Protein AF-A0A183TWL4-F1 (afdb_monomer_lite)

Radius of gyration: 20.94 Å; chains: 1; bounding box: 57×51×60 Å

Foldseek 3Di:
DQAFEEEEEQAPDDPVVPPRHHYDDLHDDPQAAAFLLSLVVLLVVVVVQCVVDVSYDYHYDYPPDCLSVLLSLLSNLLVCVQPNPDDDPVSSVVSVVSNCVNVPQPHQLNSVQSSVLSSCVLVVVFAFDPFWKFFFFKDKPPDDFQWKKKWKDANNHTDDIDIDNTGGPVRHTHAFKMKIWIWGQDPVRDTDTDWIAIDGPRRDPCVPPPDQKDKDKDFQCNTRPRNPHPRDRRIMMITIMGTPPDPPPPPPDDPDSPCCSVVVSVVSVPPDDDDDDDDD

Secondary structure (DSSP, 8-state):
-PPPPEEEE-SS--TTGGGTS-EEE----TTSPPPHHHHHHHHHHHHHHHHH-TT--EEEE-TT-SHHHHHHHHHHHHHHHHH-S---HHHHHHHHHHHHHHHSTTS-HHHHHHHHHHHHHHTTSS----SPEEEEEEEEES---SSEEEEEEETTEEEEEEESSSEEEEEEEE-SEEEEEEEEE-TTS-EEEEEEEEEEGGG---TT--SSEEEEEEEGGGSBTTTTSSS-TT-EEEEEEEE---------S--SSSHHHHHHHHHHS--SS-------

Organism: Toxocara canis (NCBI:txid6265)

pLDDT: mean 79.67, std 20.71, range [20.39, 97.94]

Sequence (280 aa):
LVAAPTVFNVSKKRSDLGRLHPVVELGWPQELAPPLDRLCSICKMFENWLAANKDNVIVVHCKGGRSRAAIVVAAYMHYIMICSSEESVADRFAMQRFSERFLGADAQPSHKRYVNYFASLLSGRTKINPSTIYLHQIALCNFSPRNVLFKIYERMQPVQIRERTVFDFDDLPVRGDILVKCFQRTATSERSPFFRCQFNTCTFDLSKRDGRVFTLQFHKDELDVIFNGKTAFHLRVTFILLNSHSSKIMCQKFFLLGSVFTEWMRCYLCTDELTTFFFG

InterPro domains:
  IPR000242 Tyrosine-specific protein phosphatase, PTPase domain [PF00102] (19-87)
  IPR014020 Tensin phosphatase, C2 domain [PF10409] (151-230)
  IPR014020 Tensin phosphatase, C2 domain [PS51182] (119-244)
  IPR014020 Tensin phosphatase, C2 domain [SM01326] (128-241)
  IPR029021 Protein-tyrosine phosphatase-like [G3DSA:3.90.190.10] (6-125)
  IPR029021 Protein-tyrosine phosphatase-like [SSF52799] (23-124)
  IPR029023 Tensin-type phosphatase domain [PS51181] (1-125)
  IPR035892 C2 domain superfamily [SSF49562] (132-231)
  IPR051484 Tensin Phosphatase [PTHR45734] (6-228)

Structure (mmCIF, N/CA/C/O backbone):
data_AF-A0A183TWL4-F1
#
_entry.id   AF-A0A183TWL4-F1
#
loop_
_atom_site.group_PDB
_atom_site.id
_atom_site.type_symbol
_atom_site.label_atom_id
_atom_site.label_alt_id
_atom_site.label_comp_id
_atom_site.label_asym_id
_atom_site.label_entity_id
_atom_site.label_seq_id
_atom_site.pdbx_PDB_ins_code
_atom_site.Cartn_x
_atom_site.Cartn_y
_atom_site.Cartn_z
_atom_site.occupancy
_atom_site.B_iso_or_equiv
_atom_site.auth_seq_id
_atom_site.auth_comp_id
_atom_site.auth_asym_id
_atom_site.auth_atom_id
_atom_site.pdbx_PDB_model_num
ATOM 1 N N . LEU A 1 1 ? 11.734 1.707 -36.378 1.00 47.56 1 LEU A N 1
ATOM 2 C CA . LEU A 1 1 ? 10.367 1.698 -35.811 1.00 47.56 1 LEU A CA 1
ATOM 3 C C . LEU A 1 1 ? 10.492 2.220 -34.393 1.00 47.56 1 LEU A C 1
ATOM 5 O O . LEU A 1 1 ? 11.223 1.608 -33.632 1.00 47.56 1 LEU A O 1
ATOM 9 N N . VAL A 1 2 ? 9.890 3.366 -34.066 1.00 53.28 2 VAL A N 1
ATOM 10 C CA . VAL A 1 2 ? 9.839 3.835 -32.671 1.00 53.28 2 VAL A CA 1
ATOM 11 C C . VAL A 1 2 ? 9.094 2.760 -31.883 1.00 53.28 2 VAL A C 1
ATOM 13 O O . VAL A 1 2 ? 7.983 2.399 -32.277 1.00 53.28 2 VAL A O 1
ATOM 16 N N . ALA A 1 3 ? 9.713 2.186 -30.852 1.00 63.62 3 ALA A N 1
ATOM 17 C CA . ALA A 1 3 ? 9.055 1.171 -30.042 1.00 63.62 3 ALA A CA 1
ATOM 18 C C . ALA A 1 3 ? 7.770 1.767 -29.449 1.00 63.62 3 ALA A C 1
ATOM 20 O O . ALA A 1 3 ? 7.780 2.839 -28.841 1.00 63.62 3 ALA A O 1
ATOM 21 N N . ALA A 1 4 ? 6.637 1.108 -29.685 1.00 70.88 4 ALA A N 1
ATOM 22 C CA . ALA A 1 4 ? 5.371 1.554 -29.127 1.00 70.88 4 ALA A CA 1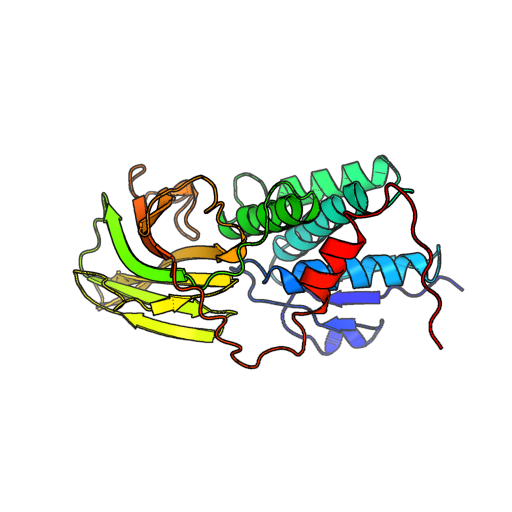
ATOM 23 C C . ALA A 1 4 ? 5.396 1.329 -27.604 1.00 70.88 4 ALA A C 1
ATOM 25 O O . ALA A 1 4 ? 5.741 0.229 -27.166 1.00 70.88 4 ALA A O 1
ATOM 26 N N . PRO A 1 5 ? 5.037 2.330 -26.781 1.00 84.38 5 PRO A N 1
ATOM 27 C CA . PRO A 1 5 ? 5.014 2.158 -25.336 1.00 84.38 5 PRO A CA 1
ATOM 28 C C . PRO A 1 5 ? 3.944 1.146 -24.916 1.00 84.38 5 PRO A C 1
ATOM 30 O O . PRO A 1 5 ? 2.896 1.031 -25.557 1.00 84.38 5 PRO A O 1
ATOM 33 N N . THR A 1 6 ? 4.168 0.482 -23.780 1.00 89.06 6 THR A N 1
ATOM 34 C CA . THR A 1 6 ? 3.118 -0.278 -23.085 1.00 89.06 6 THR A CA 1
ATOM 35 C C . THR A 1 6 ? 2.577 0.538 -21.917 1.00 89.06 6 THR A C 1
ATOM 37 O O . THR A 1 6 ? 3.333 1.106 -21.121 1.00 89.06 6 THR A O 1
ATOM 40 N N . VAL A 1 7 ? 1.249 0.595 -21.800 1.00 91.31 7 VAL A N 1
ATOM 41 C CA . VAL A 1 7 ? 0.559 1.325 -20.735 1.00 91.31 7 VAL A CA 1
ATOM 42 C C . VAL A 1 7 ? 0.254 0.384 -19.576 1.00 91.31 7 VAL A C 1
ATOM 44 O O . VAL A 1 7 ? -0.530 -0.552 -19.697 1.00 91.31 7 VAL A O 1
ATOM 47 N N . PHE A 1 8 ? 0.809 0.675 -18.408 1.00 93.56 8 PHE A N 1
ATOM 48 C CA . PHE A 1 8 ? 0.513 -0.020 -17.162 1.00 93.56 8 PHE A CA 1
ATOM 49 C C . PHE A 1 8 ? -0.501 0.807 -16.369 1.00 93.56 8 PHE A C 1
ATOM 51 O O . PHE A 1 8 ? -0.165 1.814 -15.736 1.00 93.56 8 PHE A O 1
ATOM 58 N N . ASN A 1 9 ? -1.776 0.415 -16.428 1.00 93.31 9 ASN A N 1
ATOM 59 C CA . ASN A 1 9 ? -2.847 1.103 -15.718 1.00 93.31 9 ASN A CA 1
ATOM 60 C C . ASN A 1 9 ? -2.926 0.620 -14.266 1.00 93.31 9 ASN A C 1
ATOM 62 O O . ASN A 1 9 ? -3.372 -0.489 -13.980 1.00 93.31 9 ASN A O 1
ATOM 66 N N . VAL A 1 10 ? -2.574 1.496 -13.327 1.00 94.50 10 VAL A N 1
ATOM 67 C CA . VAL A 1 10 ? -2.644 1.234 -11.879 1.00 94.50 10 VAL A CA 1
ATOM 68 C C . VAL A 1 10 ? -3.930 1.779 -11.249 1.00 94.50 10 VAL A C 1
ATOM 70 O O . VAL A 1 10 ? -4.062 1.876 -10.031 1.00 94.50 10 VAL A O 1
ATOM 73 N N . SER A 1 11 ? -4.918 2.128 -12.072 1.00 90.88 11 SER A N 1
ATOM 74 C CA . SER A 1 11 ? -6.256 2.539 -11.643 1.00 90.88 11 SER A CA 1
ATOM 75 C C . SER A 1 11 ? -7.334 1.565 -12.125 1.00 90.88 11 SER A C 1
ATOM 77 O O . SER A 1 11 ? -7.025 0.538 -12.718 1.00 90.88 11 SER A O 1
ATOM 79 N N . LYS A 1 12 ? -8.614 1.843 -11.839 1.00 88.06 12 LYS A N 1
ATOM 80 C CA . LYS A 1 12 ? -9.718 0.984 -12.301 1.00 88.06 12 LYS A CA 1
ATOM 81 C C . LYS A 1 12 ? -9.613 0.764 -13.819 1.00 88.06 12 LYS A C 1
ATOM 83 O O . LYS A 1 12 ? -9.266 1.704 -14.537 1.00 88.06 12 LYS A O 1
ATOM 88 N N . LYS A 1 13 ? -9.942 -0.452 -14.270 1.00 87.75 13 LYS A N 1
ATOM 89 C CA . LYS A 1 13 ? -9.945 -0.847 -15.685 1.00 87.75 13 LYS A CA 1
ATOM 90 C C . LYS A 1 13 ? -10.657 0.183 -16.560 1.00 87.75 13 LYS A C 1
ATOM 92 O O . LYS A 1 13 ? -11.728 0.675 -16.185 1.00 87.75 13 LYS A O 1
ATOM 97 N N . ARG A 1 14 ? -10.069 0.483 -17.719 1.00 81.06 14 ARG A N 1
ATOM 98 C CA . ARG A 1 14 ? -10.560 1.496 -18.660 1.00 81.06 14 ARG A CA 1
ATOM 99 C C . ARG A 1 14 ? -10.441 1.001 -20.097 1.00 81.06 14 ARG A C 1
ATOM 101 O O . ARG A 1 14 ? -9.345 0.817 -20.608 1.00 81.06 14 ARG A O 1
ATOM 108 N N . SER A 1 15 ? -11.581 0.822 -20.760 1.00 83.56 15 SER A N 1
ATOM 109 C CA . SER A 1 15 ? -11.635 0.325 -22.141 1.00 83.56 15 SER A CA 1
ATOM 110 C C . SER A 1 15 ? -11.089 1.316 -23.172 1.00 83.56 15 SER A C 1
ATOM 112 O O . SER A 1 15 ? -10.701 0.909 -24.260 1.00 83.56 15 SER A O 1
ATOM 114 N N . ASP A 1 16 ? -11.036 2.609 -22.848 1.00 84.62 16 ASP A N 1
ATOM 115 C CA . ASP A 1 16 ? -10.551 3.657 -23.745 1.00 84.62 16 ASP A CA 1
ATOM 116 C C . ASP A 1 16 ? -9.021 3.712 -23.872 1.00 84.62 16 ASP A C 1
ATOM 118 O O . ASP A 1 16 ? -8.525 4.155 -24.905 1.00 84.62 16 ASP A O 1
ATOM 122 N N . LEU A 1 17 ? -8.271 3.219 -22.878 1.00 82.69 17 LEU A N 1
ATOM 123 C CA . LEU A 1 17 ? -6.801 3.230 -22.907 1.00 82.69 17 LEU A CA 1
ATOM 124 C C . LEU A 1 17 ? -6.226 2.288 -23.975 1.00 82.69 17 LEU A C 1
ATOM 126 O O . LEU A 1 17 ? -5.192 2.585 -24.565 1.00 82.69 17 LEU A O 1
ATOM 130 N N . GLY A 1 18 ? -6.919 1.180 -24.256 1.00 81.69 18 GLY A N 1
ATOM 131 C CA . GLY A 1 18 ? -6.477 0.157 -25.211 1.00 81.69 18 GLY A CA 1
ATOM 132 C C . GLY A 1 18 ? -6.623 0.544 -26.682 1.00 81.69 18 GLY A C 1
ATOM 133 O O . GLY A 1 18 ? -6.361 -0.280 -27.549 1.00 81.69 18 GLY A O 1
ATOM 134 N N . ARG A 1 19 ? -7.077 1.769 -26.983 1.00 83.62 19 ARG A N 1
ATOM 135 C CA . ARG A 1 19 ? -7.310 2.229 -28.361 1.00 83.62 19 ARG A CA 1
ATOM 136 C C . ARG A 1 19 ? -6.025 2.555 -29.122 1.00 83.62 19 ARG A C 1
ATOM 138 O O . ARG A 1 19 ? -6.031 2.481 -30.343 1.00 83.62 19 ARG A O 1
ATOM 145 N N . LEU A 1 20 ? -4.967 2.957 -28.415 1.00 75.81 20 LEU A N 1
ATOM 146 C CA . LEU A 1 20 ? -3.720 3.446 -29.021 1.00 75.81 20 LEU A CA 1
ATOM 147 C C . LEU A 1 20 ? -2.516 2.553 -28.712 1.00 75.81 20 LEU A C 1
ATOM 149 O O . LEU A 1 20 ? -1.635 2.404 -29.553 1.00 75.81 20 LEU A O 1
ATOM 153 N N . HIS A 1 21 ? -2.483 1.951 -27.523 1.00 82.88 21 HIS A N 1
ATOM 154 C CA . HIS A 1 21 ? -1.357 1.151 -27.050 1.00 82.88 21 HIS A CA 1
ATOM 155 C C . HIS A 1 21 ? -1.848 -0.072 -26.266 1.00 82.88 21 HIS A C 1
ATOM 157 O O . HIS A 1 21 ? -2.940 -0.020 -25.691 1.00 82.88 21 HIS A O 1
ATOM 163 N N . PRO A 1 22 ? -1.056 -1.159 -26.197 1.00 88.50 22 PRO A N 1
ATOM 164 C CA . PRO A 1 22 ? -1.328 -2.273 -25.296 1.00 88.50 22 PRO A CA 1
ATOM 165 C C . PRO A 1 22 ? -1.449 -1.793 -23.845 1.00 88.50 22 PRO A C 1
ATOM 167 O O . PRO A 1 22 ? -0.650 -0.974 -23.381 1.00 88.50 22 PRO A O 1
ATOM 170 N N . VAL A 1 23 ? -2.448 -2.312 -23.126 1.00 91.06 23 VAL A N 1
ATOM 171 C CA . VAL A 1 23 ? -2.715 -1.945 -21.729 1.00 91.06 23 VAL A CA 1
ATOM 172 C C . VAL A 1 23 ? -2.636 -3.169 -20.836 1.00 91.06 23 VAL A C 1
ATOM 174 O O . VAL A 1 23 ? -3.345 -4.153 -21.045 1.00 91.06 23 VAL A O 1
ATOM 177 N N . VAL A 1 24 ? -1.834 -3.062 -19.783 1.00 93.75 24 VAL A N 1
ATOM 178 C CA . VAL A 1 24 ? -1.793 -4.008 -18.672 1.00 93.75 24 VAL A CA 1
ATOM 179 C C . VAL A 1 24 ? -2.581 -3.421 -17.502 1.00 93.75 24 VAL A C 1
ATOM 181 O O . VAL A 1 24 ? -2.270 -2.341 -16.998 1.00 93.75 24 VAL A O 1
ATOM 184 N N . GLU A 1 25 ? -3.614 -4.134 -17.061 1.00 93.81 25 GLU A N 1
ATOM 185 C CA . GLU A 1 25 ? -4.538 -3.680 -16.018 1.00 93.81 25 GLU A CA 1
ATOM 186 C C . GLU A 1 25 ? -4.116 -4.194 -14.633 1.00 93.81 25 GLU A C 1
ATOM 188 O O . GLU A 1 25 ? -4.243 -5.377 -14.328 1.00 93.81 25 GLU A O 1
ATOM 193 N N . LEU A 1 26 ? -3.627 -3.293 -13.777 1.00 94.00 26 LEU A N 1
ATOM 194 C CA . LEU A 1 26 ? -2.986 -3.608 -12.489 1.00 94.00 26 LEU A CA 1
ATOM 195 C C . LEU A 1 26 ? -3.607 -2.857 -11.305 1.00 94.00 26 LEU A C 1
ATOM 197 O O . LEU A 1 26 ? -3.069 -2.876 -10.198 1.00 94.00 26 LEU A O 1
ATOM 201 N N . GLY A 1 27 ? -4.721 -2.155 -11.504 1.00 91.25 27 GLY A N 1
ATOM 202 C CA . GLY A 1 27 ? -5.186 -1.163 -10.541 1.00 91.25 27 GLY A CA 1
ATOM 203 C C . GLY A 1 27 ? -5.854 -1.673 -9.269 1.00 91.25 27 GLY A C 1
ATOM 204 O O . GLY A 1 27 ? -6.461 -2.743 -9.217 1.00 91.25 27 GLY A O 1
ATOM 205 N N . TRP A 1 28 ? -5.758 -0.843 -8.232 1.00 93.62 28 TRP A N 1
ATOM 206 C CA . TRP A 1 28 ? -6.363 -1.015 -6.905 1.00 93.62 28 TRP A CA 1
ATOM 207 C C . TRP A 1 28 ? -7.045 0.295 -6.457 1.00 93.62 28 TRP A C 1
ATOM 209 O O . TRP A 1 28 ? -6.876 1.319 -7.131 1.00 93.62 28 TRP A O 1
ATOM 219 N N . PRO A 1 29 ? -7.847 0.308 -5.372 1.00 93.12 29 PRO A N 1
ATOM 220 C CA . PRO A 1 29 ? -8.493 1.529 -4.879 1.00 93.12 29 PRO A CA 1
ATOM 221 C C . PRO A 1 29 ? -7.493 2.640 -4.547 1.00 93.12 29 PRO A C 1
ATOM 223 O O . PRO A 1 29 ? -6.403 2.375 -4.056 1.00 93.12 29 PRO A O 1
ATOM 226 N N . GLN A 1 30 ? -7.852 3.892 -4.830 1.00 91.56 30 GLN A N 1
ATOM 227 C CA . GLN A 1 30 ? -6.926 5.027 -4.739 1.00 91.56 30 GLN A CA 1
ATOM 228 C C . GLN A 1 30 ? -6.487 5.340 -3.303 1.00 91.56 30 GLN A C 1
ATOM 230 O O . GLN A 1 30 ? -5.391 5.855 -3.088 1.00 91.56 30 GLN A O 1
ATOM 235 N N . GLU A 1 31 ? -7.357 5.066 -2.339 1.00 92.19 31 GLU A N 1
ATOM 236 C CA . GLU A 1 31 ? -7.190 5.419 -0.933 1.00 92.19 31 GLU A CA 1
ATOM 237 C C . GLU A 1 31 ? -6.377 4.384 -0.148 1.00 92.19 31 GLU A C 1
ATOM 239 O O . GLU A 1 31 ? -6.235 4.540 1.065 1.00 92.19 31 GLU A O 1
ATOM 244 N N . LEU A 1 32 ? -5.936 3.310 -0.813 1.00 94.75 32 LEU A N 1
ATOM 245 C CA . LEU A 1 32 ? -5.318 2.143 -0.200 1.00 94.75 32 LEU A CA 1
ATOM 246 C C . LEU A 1 32 ? -3.949 1.853 -0.816 1.00 94.75 32 LEU A C 1
ATOM 248 O O . LEU A 1 32 ? -3.718 2.056 -2.012 1.00 94.75 32 LEU A O 1
ATOM 252 N N . ALA A 1 33 ? -3.064 1.290 -0.002 1.00 95.88 33 ALA A N 1
ATOM 253 C CA . ALA A 1 33 ? -1.829 0.696 -0.482 1.00 95.88 33 ALA A CA 1
ATOM 254 C C . ALA A 1 33 ? -2.123 -0.619 -1.232 1.00 95.88 33 ALA A C 1
ATOM 256 O O . ALA A 1 33 ? -3.019 -1.365 -0.813 1.00 95.88 33 ALA A O 1
ATOM 257 N N . PRO A 1 34 ? -1.397 -0.914 -2.326 1.00 95.25 34 PRO A N 1
ATOM 258 C CA . PRO A 1 34 ? -1.511 -2.192 -3.016 1.00 95.25 34 PRO A CA 1
ATOM 259 C C . PRO A 1 34 ? -0.926 -3.327 -2.165 1.00 95.25 34 PRO A C 1
ATOM 261 O O . PRO A 1 34 ? 0.031 -3.088 -1.435 1.00 95.25 34 PRO A O 1
ATOM 264 N N . PRO A 1 35 ? -1.427 -4.563 -2.310 1.00 92.38 35 PRO A N 1
ATOM 265 C CA . PRO A 1 35 ? -0.757 -5.761 -1.803 1.00 92.38 35 PRO A CA 1
ATOM 266 C C . PRO A 1 35 ? 0.721 -5.852 -2.230 1.00 92.38 35 PRO A C 1
ATOM 268 O O . PRO A 1 35 ? 1.088 -5.396 -3.319 1.00 92.38 35 PRO A O 1
ATOM 271 N N . LEU A 1 36 ? 1.580 -6.441 -1.391 1.00 91.50 36 LEU A N 1
ATOM 272 C CA . LEU A 1 36 ? 3.029 -6.507 -1.661 1.00 91.50 36 LEU A CA 1
ATOM 273 C C . LEU A 1 36 ? 3.381 -7.377 -2.882 1.00 91.50 36 LEU A C 1
ATOM 275 O O . LEU A 1 36 ? 4.291 -7.044 -3.642 1.00 91.50 36 LEU A O 1
ATOM 279 N N . ASP A 1 37 ? 2.636 -8.459 -3.109 1.00 89.75 37 ASP A N 1
ATOM 280 C CA . ASP A 1 37 ? 2.776 -9.336 -4.282 1.00 89.75 37 ASP A CA 1
ATOM 281 C C . ASP A 1 37 ? 2.494 -8.593 -5.598 1.00 89.75 37 ASP A C 1
ATOM 283 O O . ASP A 1 37 ? 3.146 -8.829 -6.620 1.00 89.75 37 ASP A O 1
ATOM 287 N N . ARG A 1 38 ? 1.573 -7.626 -5.566 1.00 93.44 38 ARG A N 1
ATOM 288 C CA . ARG A 1 38 ? 1.282 -6.746 -6.694 1.00 93.44 38 ARG A CA 1
ATOM 289 C C . ARG A 1 38 ? 2.452 -5.824 -7.007 1.00 93.44 38 ARG A C 1
ATOM 291 O O . ARG A 1 38 ? 2.779 -5.683 -8.180 1.00 93.44 38 ARG A O 1
ATOM 298 N N . LEU A 1 39 ? 3.094 -5.224 -6.002 1.00 94.81 39 LEU A N 1
ATOM 299 C CA . LEU A 1 39 ? 4.289 -4.398 -6.225 1.00 94.81 39 LEU A CA 1
ATOM 300 C C . LEU A 1 39 ? 5.409 -5.206 -6.878 1.00 94.81 39 LEU A C 1
ATOM 302 O O . LEU A 1 39 ? 5.985 -4.759 -7.867 1.00 94.81 39 LEU A O 1
ATOM 306 N N . CYS A 1 40 ? 5.648 -6.423 -6.386 1.00 91.44 40 CYS A N 1
ATOM 307 C CA . CYS A 1 40 ? 6.618 -7.334 -6.984 1.00 91.44 40 CYS A CA 1
ATOM 308 C C . CYS A 1 40 ? 6.286 -7.660 -8.442 1.00 91.44 40 CYS A C 1
ATOM 310 O O . CYS A 1 40 ? 7.146 -7.540 -9.312 1.00 91.44 40 CYS A O 1
ATOM 312 N N . SER A 1 41 ? 5.030 -8.028 -8.709 1.00 93.69 41 SER A N 1
ATOM 313 C CA . SER A 1 41 ? 4.572 -8.358 -10.060 1.00 93.69 41 SER A CA 1
ATOM 314 C C . SER A 1 41 ? 4.795 -7.187 -11.015 1.00 93.69 41 SER A C 1
ATOM 316 O O . SER A 1 41 ? 5.333 -7.379 -12.098 1.00 93.69 41 SER A O 1
ATOM 318 N N . ILE A 1 42 ? 4.456 -5.965 -10.594 1.00 94.50 42 ILE A N 1
ATOM 319 C CA . ILE A 1 42 ? 4.671 -4.759 -11.399 1.00 94.50 42 ILE A CA 1
ATOM 320 C C . ILE A 1 42 ? 6.161 -4.549 -11.692 1.00 94.50 42 ILE A C 1
ATOM 322 O O . ILE A 1 42 ? 6.508 -4.330 -12.849 1.00 94.50 42 ILE A O 1
ATOM 326 N N . CYS A 1 43 ? 7.035 -4.663 -10.687 1.00 93.88 43 CYS A N 1
ATOM 327 C CA . CYS A 1 43 ? 8.477 -4.474 -10.880 1.00 93.88 43 CYS A CA 1
ATOM 328 C C . CYS A 1 43 ? 9.062 -5.488 -11.874 1.00 93.88 43 CYS A C 1
ATOM 330 O O . CYS A 1 43 ? 9.770 -5.091 -12.793 1.00 93.88 43 CYS A O 1
ATOM 332 N N . LYS A 1 44 ? 8.688 -6.770 -11.763 1.00 90.31 44 LYS A N 1
ATOM 333 C CA . LYS A 1 44 ? 9.113 -7.811 -12.715 1.00 90.31 44 LYS A CA 1
ATOM 334 C C . LYS A 1 44 ? 8.591 -7.559 -14.127 1.00 90.31 44 LYS A C 1
ATOM 336 O O . LYS A 1 44 ? 9.295 -7.779 -15.103 1.00 90.31 44 LYS A O 1
ATOM 341 N N . MET A 1 45 ? 7.346 -7.100 -14.259 1.00 92.62 45 MET A N 1
ATOM 342 C CA . MET A 1 45 ? 6.800 -6.755 -15.573 1.00 92.62 45 MET A CA 1
ATOM 343 C C . MET A 1 45 ? 7.528 -5.561 -16.195 1.00 92.62 45 MET A C 1
ATOM 345 O O . MET A 1 45 ? 7.705 -5.538 -17.409 1.00 92.62 45 MET A O 1
ATOM 349 N N . PHE A 1 46 ? 7.946 -4.588 -15.381 1.00 92.00 46 PHE A N 1
ATOM 350 C CA . PHE A 1 46 ? 8.730 -3.444 -15.841 1.00 92.00 46 PHE A CA 1
ATOM 351 C C . PHE A 1 46 ? 10.115 -3.880 -16.316 1.00 92.00 46 PHE A C 1
ATOM 353 O O . PHE A 1 46 ? 10.488 -3.560 -17.441 1.00 92.00 46 PHE A O 1
ATOM 360 N N . GLU A 1 47 ? 10.826 -4.660 -15.502 1.00 89.12 47 GLU A N 1
ATOM 361 C CA . GLU A 1 47 ? 12.131 -5.232 -15.843 1.00 89.12 47 GLU A CA 1
ATOM 362 C C . GLU A 1 47 ? 12.066 -6.042 -17.141 1.00 89.12 47 GLU A C 1
ATOM 364 O O . GLU A 1 47 ? 12.782 -5.736 -18.088 1.00 89.12 47 GLU A O 1
ATOM 369 N N . ASN A 1 48 ? 11.142 -7.004 -17.235 1.00 90.44 48 ASN A N 1
ATOM 370 C CA . ASN A 1 48 ? 10.985 -7.834 -18.431 1.00 90.44 48 ASN A CA 1
ATOM 371 C C . ASN A 1 48 ? 10.669 -7.001 -19.680 1.00 90.44 48 ASN A C 1
ATOM 373 O O . ASN A 1 48 ? 11.168 -7.295 -20.765 1.00 90.44 48 ASN A O 1
ATOM 377 N N . TRP A 1 49 ? 9.829 -5.968 -19.546 1.00 89.12 49 TRP A N 1
ATOM 378 C CA . TRP A 1 49 ? 9.493 -5.090 -20.664 1.00 89.12 49 TRP A CA 1
ATOM 379 C C . TRP A 1 49 ? 10.699 -4.267 -21.119 1.00 89.12 49 TRP A C 1
ATOM 381 O O . TRP A 1 49 ? 10.950 -4.185 -22.316 1.00 89.12 49 TRP A O 1
ATOM 391 N N . LEU A 1 50 ? 11.465 -3.688 -20.196 1.00 87.06 50 LEU A N 1
ATOM 392 C CA . LEU A 1 50 ? 12.637 -2.874 -20.533 1.00 87.06 50 LEU A CA 1
ATOM 393 C C . LEU A 1 50 ? 13.804 -3.724 -21.054 1.00 87.06 50 LEU A C 1
ATOM 395 O O . LEU A 1 50 ? 14.481 -3.315 -21.992 1.00 87.06 50 LEU A O 1
ATOM 399 N N . ALA A 1 51 ? 13.995 -4.932 -20.520 1.00 87.31 51 ALA A N 1
ATOM 400 C CA . ALA A 1 51 ? 15.030 -5.860 -20.969 1.00 87.31 51 ALA A CA 1
ATOM 401 C C . ALA A 1 51 ? 14.762 -6.421 -22.377 1.00 87.31 51 ALA A C 1
ATOM 403 O O . ALA A 1 51 ? 15.699 -6.760 -23.098 1.00 87.31 51 ALA A O 1
ATOM 404 N N . ALA A 1 52 ? 13.494 -6.509 -22.795 1.00 90.00 52 ALA A N 1
ATOM 405 C CA . ALA A 1 52 ? 13.133 -7.057 -24.102 1.00 90.00 52 ALA A CA 1
ATOM 406 C C . ALA A 1 52 ? 13.618 -6.196 -25.284 1.00 90.00 52 ALA A C 1
ATOM 408 O O . ALA A 1 52 ? 13.873 -6.733 -26.363 1.00 90.00 52 ALA A O 1
ATOM 409 N N . ASN A 1 53 ? 13.719 -4.873 -25.116 1.00 86.69 53 ASN A N 1
ATOM 410 C CA . ASN A 1 53 ? 14.253 -3.963 -26.130 1.00 86.69 53 ASN A CA 1
ATOM 411 C C . ASN A 1 53 ? 14.664 -2.628 -25.485 1.00 86.69 53 ASN A C 1
ATOM 413 O O . ASN A 1 53 ? 13.859 -2.009 -24.798 1.00 86.69 53 ASN A O 1
ATOM 417 N N . LYS A 1 54 ? 15.874 -2.140 -25.783 1.00 85.94 54 LYS A N 1
ATOM 418 C CA . LYS A 1 54 ? 16.411 -0.858 -25.288 1.00 85.94 54 LYS A CA 1
ATOM 419 C C . LYS A 1 54 ? 15.547 0.371 -25.609 1.00 85.94 54 LYS A C 1
ATOM 421 O O . LYS A 1 54 ? 15.637 1.371 -24.908 1.00 85.94 54 LYS A O 1
ATOM 426 N N . ASP A 1 55 ? 14.737 0.306 -26.667 1.00 87.50 55 ASP A N 1
ATOM 427 C CA . ASP A 1 55 ? 13.856 1.404 -27.076 1.00 87.50 55 ASP A CA 1
ATOM 428 C C . ASP A 1 55 ? 12.491 1.345 -26.359 1.00 87.50 55 ASP A C 1
ATOM 430 O O . ASP A 1 55 ? 11.664 2.243 -26.529 1.00 87.50 55 ASP A O 1
ATOM 434 N N . ASN A 1 56 ? 12.219 0.294 -25.572 1.00 87.00 56 ASN A N 1
ATOM 435 C CA . ASN A 1 56 ? 10.939 0.124 -24.894 1.00 87.00 56 ASN A CA 1
ATOM 436 C C . ASN A 1 56 ? 10.713 1.193 -23.825 1.00 87.00 56 ASN A C 1
ATOM 438 O O . ASN A 1 56 ? 11.569 1.491 -22.998 1.00 87.00 56 ASN A O 1
ATOM 442 N N . VAL A 1 57 ? 9.485 1.712 -23.792 1.00 86.94 57 VAL A N 1
ATOM 443 C CA . VAL A 1 57 ? 9.058 2.730 -22.828 1.00 86.94 57 VAL A CA 1
ATOM 444 C C . VAL A 1 57 ? 7.872 2.217 -22.018 1.00 86.94 57 VAL A C 1
ATOM 446 O O . VAL A 1 57 ? 6.939 1.611 -22.556 1.00 86.94 57 VAL A O 1
ATOM 449 N N . ILE A 1 58 ? 7.907 2.477 -20.711 1.00 90.06 58 ILE A N 1
ATOM 450 C CA . ILE A 1 58 ? 6.822 2.196 -19.768 1.00 90.06 58 ILE A CA 1
ATOM 451 C C . ILE A 1 58 ? 6.009 3.465 -19.549 1.00 90.06 58 ILE A C 1
ATOM 453 O O . ILE A 1 58 ? 6.551 4.506 -19.184 1.00 90.06 58 ILE A O 1
ATOM 457 N N . VAL A 1 59 ? 4.687 3.365 -19.685 1.00 90.88 59 VAL A N 1
ATOM 458 C CA . VAL A 1 59 ? 3.764 4.450 -19.334 1.00 90.88 59 VAL A CA 1
ATOM 459 C C . VAL A 1 59 ? 2.911 4.030 -18.142 1.00 90.88 59 VAL A C 1
ATOM 461 O O . VAL A 1 59 ? 2.028 3.184 -18.268 1.00 90.88 59 VAL A O 1
ATOM 464 N N . VAL A 1 60 ? 3.133 4.642 -16.976 1.00 93.44 60 VAL A N 1
ATOM 465 C CA . VAL A 1 60 ? 2.319 4.390 -15.774 1.00 93.44 60 VAL A CA 1
ATOM 466 C C . VAL A 1 60 ? 1.098 5.304 -15.768 1.00 93.44 60 VAL A C 1
ATOM 468 O O . VAL A 1 60 ? 1.199 6.507 -15.529 1.00 93.44 60 VAL A O 1
ATOM 471 N N . HIS A 1 61 ? -0.084 4.731 -15.990 1.00 90.69 61 HIS A N 1
ATOM 472 C CA . HIS A 1 61 ? -1.340 5.476 -15.973 1.00 90.69 61 HIS A CA 1
ATOM 473 C C . HIS A 1 61 ? -2.061 5.339 -14.624 1.00 90.69 61 HIS A C 1
ATOM 475 O O . HIS A 1 61 ? -2.327 4.236 -14.145 1.00 90.69 61 HIS A O 1
ATOM 481 N N . CYS A 1 62 ? -2.481 6.468 -14.045 1.00 89.00 62 CYS A N 1
ATOM 482 C CA . CYS A 1 62 ? -3.318 6.513 -12.848 1.00 89.00 62 CYS A CA 1
ATOM 483 C C . CYS A 1 62 ? -4.385 7.613 -12.957 1.00 89.00 62 CYS A C 1
ATOM 485 O O . CYS A 1 62 ? -4.065 8.797 -13.047 1.00 89.00 62 CYS A O 1
ATOM 487 N N . LYS A 1 63 ? -5.670 7.245 -12.878 1.00 88.06 63 LYS A N 1
ATOM 488 C CA . LYS A 1 63 ? -6.780 8.209 -12.761 1.00 88.06 63 LYS A CA 1
ATOM 489 C C . LYS A 1 63 ? -6.880 8.781 -11.337 1.00 88.06 63 LYS A C 1
ATOM 491 O O . LYS A 1 63 ? -6.601 8.076 -10.377 1.00 88.06 63 LYS A O 1
ATOM 496 N N . GLY A 1 64 ? -7.351 10.018 -11.174 1.00 79.12 64 GLY A N 1
ATOM 497 C CA . GLY A 1 64 ? -7.775 10.553 -9.866 1.00 79.12 64 GLY A CA 1
ATOM 498 C C . GLY A 1 64 ? -6.652 11.036 -8.940 1.00 79.12 64 GLY A C 1
ATOM 499 O O . GLY A 1 64 ? -6.931 11.480 -7.834 1.00 79.12 64 GLY A O 1
ATOM 500 N N . GLY A 1 65 ? -5.394 10.993 -9.379 1.00 85.44 65 GLY A N 1
ATOM 501 C CA . GLY A 1 65 ? -4.243 11.470 -8.614 1.00 85.44 65 GLY A CA 1
ATOM 502 C C . GLY A 1 65 ? -2.953 10.781 -9.048 1.00 85.44 65 GLY A C 1
ATOM 503 O O . GLY A 1 65 ? -2.962 9.958 -9.962 1.00 85.44 65 GLY A O 1
ATOM 504 N N . ARG A 1 66 ? -1.841 11.104 -8.380 1.00 91.12 66 ARG A N 1
ATOM 505 C CA . ARG A 1 66 ? -0.506 10.555 -8.689 1.00 91.12 66 ARG A CA 1
ATOM 506 C C . ARG A 1 66 ? 0.054 9.631 -7.607 1.00 91.12 66 ARG A C 1
ATOM 508 O O . ARG A 1 66 ? 1.106 9.044 -7.817 1.00 91.12 66 ARG A O 1
ATOM 515 N N . SER A 1 67 ? -0.660 9.441 -6.494 1.00 92.06 67 SER A N 1
ATOM 516 C CA . SER A 1 67 ? -0.206 8.608 -5.371 1.00 92.06 67 SER A CA 1
ATOM 517 C C . SER A 1 67 ? 0.096 7.167 -5.790 1.00 92.06 67 SER A C 1
ATOM 519 O O . SER A 1 67 ? 1.181 6.680 -5.516 1.00 92.06 67 SER A O 1
ATOM 521 N N . ARG A 1 68 ? -0.807 6.492 -6.516 1.00 94.94 68 ARG A N 1
ATOM 522 C CA . ARG A 1 68 ? -0.582 5.102 -6.966 1.00 94.94 68 ARG A CA 1
ATOM 523 C C . ARG A 1 68 ? 0.593 4.976 -7.929 1.00 94.94 68 ARG A C 1
ATOM 525 O O . ARG A 1 68 ? 1.376 4.043 -7.800 1.00 94.94 68 ARG A O 1
ATOM 532 N N . ALA A 1 69 ? 0.729 5.924 -8.857 1.00 95.25 69 ALA A N 1
ATOM 533 C CA . ALA A 1 69 ? 1.887 5.974 -9.743 1.00 95.25 69 ALA A CA 1
ATOM 534 C C . ALA A 1 69 ? 3.178 6.157 -8.934 1.00 95.25 69 ALA A C 1
ATOM 536 O O . ALA A 1 69 ? 4.145 5.451 -9.174 1.00 95.25 69 ALA A O 1
ATOM 537 N N . ALA A 1 70 ? 3.173 7.029 -7.925 1.00 95.94 70 ALA A N 1
ATOM 538 C CA . ALA A 1 70 ? 4.323 7.240 -7.054 1.00 95.94 70 ALA A CA 1
ATOM 539 C C . ALA A 1 70 ? 4.668 6.014 -6.200 1.00 95.94 70 ALA A C 1
ATOM 541 O O . ALA A 1 70 ? 5.844 5.740 -6.019 1.00 95.94 70 ALA A O 1
ATOM 542 N N . ILE A 1 71 ? 3.680 5.230 -5.745 1.00 97.56 71 ILE A N 1
ATOM 543 C CA . ILE A 1 71 ? 3.925 3.933 -5.084 1.00 97.56 71 ILE A CA 1
ATOM 544 C C . ILE A 1 71 ? 4.685 2.993 -6.019 1.00 97.56 71 ILE A C 1
ATOM 546 O O . ILE A 1 71 ? 5.669 2.391 -5.603 1.00 97.56 71 ILE A O 1
ATOM 550 N N . VAL A 1 72 ? 4.245 2.878 -7.274 1.00 96.88 72 VAL A N 1
ATOM 551 C CA . VAL A 1 72 ? 4.909 2.015 -8.260 1.00 96.88 72 VAL A CA 1
ATOM 552 C C . VAL A 1 72 ? 6.304 2.512 -8.593 1.00 96.88 72 VAL A C 1
ATOM 554 O O . VAL A 1 72 ? 7.231 1.713 -8.597 1.00 96.88 72 VAL A O 1
ATOM 557 N N . VAL A 1 73 ? 6.463 3.813 -8.835 1.00 95.06 73 VAL A N 1
ATOM 558 C CA . VAL A 1 73 ? 7.768 4.412 -9.137 1.00 95.06 73 VAL A CA 1
ATOM 559 C C . VAL A 1 73 ? 8.731 4.221 -7.966 1.00 95.06 73 VAL A C 1
ATOM 561 O O . VAL A 1 73 ? 9.853 3.787 -8.186 1.00 95.06 73 VAL A O 1
ATOM 564 N N . ALA A 1 74 ? 8.294 4.451 -6.726 1.00 96.44 74 ALA A N 1
ATOM 565 C CA . ALA A 1 74 ? 9.127 4.240 -5.545 1.00 96.44 74 ALA A CA 1
ATOM 566 C C . ALA A 1 74 ? 9.499 2.762 -5.351 1.00 96.44 74 ALA A C 1
ATOM 568 O O . ALA A 1 74 ? 10.652 2.449 -5.063 1.00 96.44 74 ALA A O 1
ATOM 569 N N . ALA A 1 75 ? 8.542 1.845 -5.528 1.00 96.06 75 ALA A N 1
ATOM 570 C CA . ALA A 1 75 ? 8.798 0.410 -5.443 1.00 96.06 75 ALA A CA 1
ATOM 571 C C . ALA A 1 75 ? 9.788 -0.049 -6.523 1.00 96.06 75 ALA A C 1
ATOM 573 O O . ALA A 1 75 ? 10.740 -0.755 -6.206 1.00 96.06 75 ALA A O 1
ATOM 574 N N . TYR A 1 76 ? 9.606 0.398 -7.769 1.00 94.38 76 TYR A N 1
ATOM 575 C CA . TYR A 1 76 ? 10.497 0.058 -8.874 1.00 94.38 76 TYR A CA 1
ATOM 576 C C . TYR A 1 76 ? 11.893 0.656 -8.693 1.00 94.38 76 TYR A C 1
ATOM 578 O O . TYR A 1 76 ? 12.875 -0.042 -8.897 1.00 94.38 76 TYR A O 1
ATOM 586 N N . MET A 1 77 ? 11.988 1.896 -8.210 1.00 92.75 77 MET A N 1
ATOM 587 C CA . MET A 1 77 ? 13.257 2.525 -7.845 1.00 92.75 77 MET A CA 1
ATOM 588 C C . MET A 1 77 ? 14.006 1.698 -6.785 1.00 92.75 77 MET A C 1
ATOM 590 O O . MET A 1 77 ? 15.196 1.448 -6.925 1.00 92.75 77 MET A O 1
ATOM 594 N N . HIS A 1 78 ? 13.328 1.219 -5.737 1.00 90.94 78 HIS A N 1
ATOM 595 C CA . HIS A 1 78 ? 13.955 0.304 -4.774 1.00 90.94 78 HIS A CA 1
ATOM 596 C C . HIS A 1 78 ? 14.323 -1.050 -5.389 1.00 90.94 78 HIS A C 1
ATOM 598 O O . HIS A 1 78 ? 15.322 -1.637 -4.980 1.00 90.94 78 HIS A O 1
ATOM 604 N N . TYR A 1 79 ? 13.532 -1.535 -6.350 1.00 90.06 79 TYR A N 1
ATOM 605 C CA . TYR A 1 79 ? 13.788 -2.787 -7.053 1.00 90.06 79 TYR A CA 1
ATOM 606 C C . TYR A 1 79 ? 15.107 -2.754 -7.814 1.00 90.06 79 TYR A C 1
ATOM 608 O O . TYR A 1 79 ? 15.999 -3.547 -7.536 1.00 90.06 79 TYR A O 1
ATOM 616 N N . ILE A 1 80 ? 15.263 -1.788 -8.712 1.00 86.88 80 ILE A N 1
ATOM 617 C CA . ILE A 1 80 ? 16.463 -1.644 -9.541 1.00 86.88 80 ILE A CA 1
ATOM 618 C C . ILE A 1 80 ? 17.710 -1.296 -8.720 1.00 86.88 80 ILE A C 1
ATOM 620 O O . ILE A 1 80 ? 18.776 -1.807 -9.032 1.00 86.88 80 ILE A O 1
ATOM 624 N N . MET A 1 81 ? 17.582 -0.561 -7.605 1.00 85.25 81 MET A N 1
ATOM 625 C CA . MET A 1 81 ? 18.707 -0.316 -6.686 1.00 85.25 81 MET A CA 1
ATOM 626 C C . MET A 1 81 ? 19.304 -1.588 -6.069 1.00 85.25 81 MET A C 1
ATOM 628 O O . MET A 1 81 ? 20.449 -1.556 -5.624 1.00 85.25 81 MET A O 1
ATOM 632 N N . ILE A 1 82 ? 18.509 -2.653 -5.937 1.00 82.62 82 ILE A N 1
ATOM 633 C CA . ILE A 1 82 ? 18.922 -3.903 -5.286 1.00 82.62 82 ILE A CA 1
ATOM 634 C C . ILE A 1 82 ? 19.193 -4.993 -6.325 1.00 82.62 82 ILE A C 1
ATOM 636 O O . ILE A 1 82 ? 20.129 -5.767 -6.162 1.00 82.62 82 ILE A O 1
ATOM 640 N N . CYS A 1 83 ? 18.372 -5.069 -7.372 1.00 76.38 83 CYS A N 1
ATOM 641 C CA . CYS A 1 83 ? 18.359 -6.180 -8.321 1.00 76.38 83 CYS A CA 1
ATOM 642 C C . CYS A 1 83 ? 19.034 -5.872 -9.666 1.00 76.38 83 CYS A C 1
ATOM 644 O O . CYS A 1 83 ? 19.340 -6.820 -10.383 1.00 76.38 83 CYS A O 1
ATOM 646 N N . SER A 1 84 ? 19.257 -4.601 -10.026 1.00 70.81 84 SER A N 1
ATOM 647 C CA . SER A 1 84 ? 19.837 -4.218 -11.323 1.00 70.81 84 SER A CA 1
ATOM 648 C C . SER A 1 84 ? 21.272 -3.707 -11.181 1.00 70.81 84 SER A C 1
ATOM 650 O O . SER A 1 84 ? 21.587 -2.961 -10.255 1.00 70.81 84 SER A O 1
ATOM 652 N N . SER A 1 85 ? 22.140 -4.083 -12.123 1.00 59.94 85 SER A N 1
ATOM 653 C CA . SER A 1 85 ? 23.537 -3.630 -12.202 1.00 59.94 85 SER A CA 1
ATOM 654 C C . SER A 1 85 ? 23.739 -2.402 -13.096 1.00 59.94 85 SER A C 1
ATOM 656 O O . SER A 1 85 ? 24.757 -1.724 -12.977 1.00 59.94 85 SER A O 1
ATOM 658 N N . GLU A 1 86 ? 22.789 -2.102 -13.986 1.00 60.94 86 GLU A N 1
ATOM 659 C CA . GLU A 1 86 ? 22.893 -1.023 -14.973 1.00 60.94 86 GLU A CA 1
ATOM 660 C C . GLU A 1 86 ? 21.771 -0.002 -14.757 1.00 60.94 86 GLU A C 1
ATOM 662 O O . GLU A 1 86 ? 20.639 -0.193 -15.199 1.00 60.94 86 GLU A O 1
ATOM 667 N N . GLU A 1 87 ? 22.065 1.093 -14.051 1.00 63.06 87 GLU A N 1
ATOM 668 C CA . GLU A 1 87 ? 21.109 2.189 -13.874 1.00 63.06 87 GLU A CA 1
ATOM 669 C C . GLU A 1 87 ? 21.787 3.561 -13.997 1.00 63.06 87 GLU A C 1
ATOM 671 O O . GLU A 1 87 ? 22.872 3.806 -13.465 1.00 63.06 87 GLU A O 1
ATOM 676 N N . SER A 1 88 ? 21.119 4.484 -14.690 1.00 65.56 88 SER A N 1
ATOM 677 C CA . SER A 1 88 ? 21.528 5.884 -14.790 1.00 65.56 88 SER A CA 1
ATOM 678 C C . SER A 1 88 ? 21.190 6.648 -13.505 1.00 65.56 88 SER A C 1
ATOM 680 O O . SER A 1 88 ? 20.055 6.638 -13.025 1.00 65.56 88 SER A O 1
ATOM 682 N N . VAL A 1 89 ? 22.154 7.412 -12.982 1.00 67.12 89 VAL A N 1
ATOM 683 C CA . VAL A 1 89 ? 21.963 8.299 -11.816 1.00 67.12 89 VAL A CA 1
ATOM 684 C C . VAL A 1 89 ? 20.832 9.315 -12.045 1.00 67.12 89 VAL A C 1
ATOM 686 O O . VAL A 1 89 ? 20.122 9.681 -11.104 1.00 67.12 89 VAL A O 1
ATOM 689 N N . ALA A 1 90 ? 20.641 9.765 -13.290 1.00 57.78 90 ALA A N 1
ATOM 690 C CA . ALA A 1 90 ? 19.611 10.741 -13.637 1.00 57.78 90 ALA A CA 1
ATOM 691 C C . ALA A 1 90 ? 18.192 10.164 -13.496 1.00 57.78 90 ALA A C 1
ATOM 693 O O . ALA A 1 90 ? 17.304 10.843 -12.971 1.00 57.78 90 ALA A O 1
ATOM 694 N N . ASP A 1 91 ? 17.998 8.904 -13.891 1.00 78.25 91 ASP A N 1
ATOM 695 C CA . ASP A 1 91 ? 16.704 8.222 -13.804 1.00 78.25 91 ASP A CA 1
ATOM 696 C C . ASP A 1 91 ? 16.312 8.006 -12.342 1.00 78.25 91 ASP A C 1
ATOM 698 O O . ASP A 1 91 ? 15.192 8.328 -11.930 1.00 78.25 91 ASP A O 1
ATOM 702 N N . ARG A 1 92 ? 17.279 7.599 -11.514 1.00 81.25 92 ARG A N 1
ATOM 703 C CA . ARG A 1 92 ? 17.101 7.464 -10.067 1.00 81.25 92 ARG A CA 1
ATOM 704 C C . ARG A 1 92 ? 16.700 8.779 -9.402 1.00 81.25 92 ARG A C 1
ATOM 706 O O . ARG A 1 92 ? 15.764 8.803 -8.602 1.00 81.25 92 ARG A O 1
ATOM 713 N N . PHE A 1 93 ? 17.362 9.885 -9.741 1.00 85.62 93 PHE A N 1
ATOM 714 C CA . PHE A 1 93 ? 17.027 11.196 -9.181 1.00 85.62 93 PHE A CA 1
ATOM 715 C C . PHE A 1 93 ? 15.608 11.643 -9.568 1.00 85.62 93 PHE A C 1
ATOM 717 O O . PHE A 1 93 ? 14.855 12.147 -8.728 1.00 85.62 93 PHE A O 1
ATOM 724 N N . ALA A 1 94 ? 15.208 11.425 -10.824 1.00 86.56 94 ALA A N 1
ATOM 725 C CA . ALA A 1 94 ? 13.865 11.747 -11.294 1.00 86.56 94 ALA A CA 1
ATOM 726 C C . ALA A 1 94 ? 12.790 10.905 -10.581 1.00 86.56 94 ALA A C 1
ATOM 728 O O . ALA A 1 94 ? 11.785 11.455 -10.112 1.00 86.56 94 ALA A O 1
ATOM 729 N N . MET A 1 95 ? 13.022 9.595 -10.443 1.00 91.44 95 MET A N 1
ATOM 730 C CA . MET A 1 95 ? 12.133 8.678 -9.723 1.00 91.44 95 MET A CA 1
ATOM 731 C C . MET A 1 95 ? 12.003 9.049 -8.245 1.00 91.44 95 MET A C 1
ATOM 733 O O . MET A 1 95 ? 10.883 9.098 -7.723 1.00 91.44 95 MET A O 1
ATOM 737 N N . GLN A 1 96 ? 13.116 9.377 -7.587 1.00 91.00 96 GLN A N 1
ATOM 738 C CA . GLN A 1 96 ? 13.132 9.812 -6.194 1.00 91.00 96 GLN A CA 1
ATOM 739 C C . GLN A 1 96 ? 12.322 11.098 -6.009 1.00 91.00 96 GLN A C 1
ATOM 741 O O . GLN A 1 96 ? 11.384 11.124 -5.213 1.00 91.00 96 GLN A O 1
ATOM 746 N N . ARG A 1 97 ? 12.598 12.140 -6.804 1.00 91.38 97 ARG A N 1
ATOM 747 C CA . ARG A 1 97 ? 11.897 13.430 -6.712 1.00 91.38 97 ARG A CA 1
ATOM 748 C C . ARG A 1 97 ? 10.396 13.294 -6.977 1.00 91.38 97 ARG A C 1
ATOM 750 O O . ARG A 1 97 ? 9.582 13.941 -6.315 1.00 91.38 97 ARG A O 1
ATOM 757 N N . PHE A 1 98 ? 10.008 12.470 -7.954 1.00 90.38 98 PHE A N 1
ATOM 758 C CA . PHE A 1 98 ? 8.598 12.184 -8.222 1.00 90.38 98 PHE A CA 1
ATOM 759 C C . PHE A 1 98 ? 7.940 11.473 -7.035 1.00 90.38 98 PHE A C 1
ATOM 761 O O . PHE A 1 98 ? 6.853 11.868 -6.605 1.00 90.38 98 PHE A O 1
ATOM 768 N N . SER A 1 99 ? 8.611 10.462 -6.485 1.00 91.88 99 SER A N 1
ATOM 769 C CA . SER A 1 99 ? 8.129 9.695 -5.338 1.00 91.88 99 SER A CA 1
ATOM 770 C C . SER A 1 99 ? 7.966 10.583 -4.108 1.00 91.88 99 SER A C 1
ATOM 772 O O . SER A 1 99 ? 6.872 10.648 -3.562 1.00 91.88 99 SER A O 1
ATOM 774 N N . GLU A 1 100 ? 8.981 11.356 -3.726 1.00 92.50 100 GLU A N 1
ATOM 775 C CA . GLU A 1 100 ? 8.936 12.286 -2.588 1.00 92.50 100 GLU A CA 1
ATOM 776 C C . GLU A 1 100 ? 7.811 13.319 -2.720 1.00 92.50 100 GLU A C 1
ATOM 778 O O . GLU A 1 100 ? 7.116 13.619 -1.749 1.00 92.50 100 GLU A O 1
ATOM 783 N N . ARG A 1 101 ? 7.554 13.816 -3.937 1.00 92.12 101 ARG A N 1
ATOM 784 C CA . ARG A 1 101 ? 6.479 14.785 -4.182 1.00 92.12 101 ARG A CA 1
ATOM 785 C C . ARG A 1 101 ? 5.081 14.227 -3.900 1.00 92.12 101 ARG A C 1
ATOM 787 O O . ARG A 1 101 ? 4.202 14.986 -3.500 1.00 92.12 101 ARG A O 1
ATOM 794 N N . PHE A 1 102 ? 4.842 12.939 -4.150 1.00 91.38 102 PHE A N 1
ATOM 795 C CA . PHE A 1 102 ? 3.503 12.332 -4.060 1.00 91.38 102 PHE A CA 1
ATOM 796 C C . PHE A 1 102 ? 3.366 11.275 -2.951 1.00 91.38 102 PHE A C 1
ATOM 798 O O . PHE A 1 102 ? 2.251 10.825 -2.678 1.00 91.38 102 PHE A O 1
ATOM 805 N N . LEU A 1 103 ? 4.476 10.909 -2.305 1.00 92.50 103 LEU A N 1
ATOM 806 C CA . LEU A 1 103 ? 4.587 10.025 -1.140 1.00 92.50 103 LEU A CA 1
ATOM 807 C C . LEU A 1 103 ? 5.268 10.690 0.068 1.00 92.50 103 LEU A C 1
ATOM 809 O O . LEU A 1 103 ? 5.614 10.000 1.022 1.00 92.50 103 LEU A O 1
ATOM 813 N N . GLY A 1 104 ? 5.449 12.012 0.045 1.00 87.75 104 GLY A N 1
ATOM 814 C CA . GLY A 1 104 ? 6.052 12.779 1.134 1.00 87.75 104 GLY A CA 1
ATOM 815 C C . GLY A 1 104 ? 5.150 12.947 2.364 1.00 87.75 104 GLY A C 1
ATOM 816 O O . GLY A 1 104 ? 4.359 12.070 2.731 1.00 87.75 104 GLY A O 1
ATOM 817 N N . ALA A 1 105 ? 5.267 14.098 3.029 1.00 86.94 105 ALA A N 1
ATOM 818 C CA . ALA A 1 105 ? 4.575 14.375 4.290 1.00 86.94 105 ALA A CA 1
ATOM 819 C C . ALA A 1 105 ? 3.046 14.193 4.191 1.00 86.94 105 ALA A C 1
ATOM 821 O O . ALA A 1 105 ? 2.457 13.512 5.031 1.00 86.94 105 ALA A O 1
ATOM 822 N N . ASP A 1 106 ? 2.435 14.685 3.111 1.00 87.69 106 ASP A N 1
ATOM 823 C CA . ASP A 1 106 ? 0.977 14.689 2.912 1.00 87.69 106 ASP A CA 1
ATOM 824 C C . ASP A 1 106 ? 0.394 13.364 2.393 1.00 87.69 106 ASP A C 1
ATOM 826 O O . ASP A 1 106 ? -0.812 13.245 2.159 1.00 87.69 106 ASP A O 1
ATOM 830 N N . ALA A 1 107 ? 1.231 12.348 2.185 1.00 92.88 107 ALA A N 1
ATOM 831 C CA . ALA A 1 107 ? 0.774 11.052 1.711 1.00 92.88 107 ALA A CA 1
ATOM 832 C C . ALA A 1 107 ? 0.209 10.183 2.840 1.00 92.88 107 ALA A C 1
ATOM 834 O O . ALA A 1 107 ? 0.703 10.200 3.970 1.00 92.88 107 ALA A O 1
ATOM 835 N N . GLN A 1 108 ? -0.783 9.354 2.490 1.00 95.44 108 GLN A N 1
ATOM 836 C CA . GLN A 1 108 ? -1.384 8.386 3.411 1.00 95.44 108 GLN A CA 1
ATOM 837 C C . GLN A 1 108 ? -0.289 7.506 4.045 1.00 95.44 108 GLN A C 1
ATOM 839 O O . GLN A 1 108 ? 0.528 6.931 3.310 1.00 95.44 108 GLN A O 1
ATOM 844 N N . PRO A 1 109 ? -0.257 7.370 5.380 1.00 97.62 109 PRO A N 1
ATOM 845 C CA . PRO A 1 109 ? 0.736 6.557 6.073 1.00 97.62 109 PRO A CA 1
ATOM 846 C C . PRO A 1 109 ? 0.839 5.118 5.564 1.00 97.62 109 PRO A C 1
ATOM 848 O O . PRO A 1 109 ? 1.949 4.610 5.407 1.00 97.62 109 PRO A O 1
ATOM 851 N N . SER A 1 110 ? -0.281 4.474 5.224 1.00 97.94 110 SER A N 1
ATOM 852 C CA . SER A 1 110 ? -0.263 3.112 4.679 1.00 97.94 110 SER A CA 1
ATOM 853 C C . SER A 1 110 ? 0.465 3.010 3.336 1.00 97.94 110 SER A C 1
ATOM 855 O O . SER A 1 110 ? 1.133 2.008 3.095 1.00 97.94 110 SER A O 1
ATOM 857 N N . HIS A 1 111 ? 0.407 4.038 2.477 1.00 97.44 111 HIS A N 1
ATOM 858 C CA . HIS A 1 111 ? 1.160 4.044 1.215 1.00 97.44 111 HIS A CA 1
ATOM 859 C C . HIS A 1 111 ? 2.670 4.018 1.477 1.00 97.44 111 HIS A C 1
ATOM 861 O O . HIS A 1 111 ? 3.375 3.176 0.925 1.00 97.44 111 HIS A O 1
ATOM 867 N N . LYS A 1 112 ? 3.147 4.900 2.366 1.00 97.31 112 LYS A N 1
ATOM 868 C CA . LYS A 1 112 ? 4.560 4.974 2.775 1.00 97.31 112 LYS A CA 1
ATOM 869 C C . LYS A 1 112 ? 5.017 3.662 3.411 1.00 97.31 112 LYS A C 1
ATOM 871 O O . LYS A 1 112 ? 6.055 3.115 3.051 1.00 97.31 112 LYS A O 1
ATOM 876 N N . ARG A 1 113 ? 4.195 3.117 4.310 1.00 97.31 113 ARG A N 1
ATOM 877 C CA . ARG A 1 113 ? 4.462 1.859 5.013 1.00 97.31 113 ARG A CA 1
ATOM 878 C C . ARG A 1 113 ? 4.664 0.689 4.051 1.00 97.31 113 ARG A C 1
ATOM 880 O O . ARG A 1 113 ? 5.617 -0.058 4.223 1.00 97.31 113 ARG A O 1
ATOM 887 N N . TYR A 1 114 ? 3.818 0.544 3.033 1.00 97.44 114 TYR A N 1
ATOM 888 C CA . TYR A 1 114 ? 3.920 -0.569 2.082 1.00 97.44 114 TYR A CA 1
ATOM 889 C C . TYR A 1 114 ? 5.122 -0.457 1.139 1.00 97.44 114 TYR A C 1
ATOM 891 O O . TYR A 1 114 ? 5.738 -1.475 0.836 1.00 97.44 114 TYR A O 1
ATOM 899 N N . VAL A 1 115 ? 5.507 0.757 0.728 1.00 97.00 115 VAL A N 1
ATOM 900 C CA . VAL A 1 115 ? 6.768 0.968 -0.007 1.00 97.00 115 VAL A CA 1
ATOM 901 C C . VAL A 1 115 ? 7.965 0.577 0.869 1.00 97.00 115 VAL A C 1
ATOM 903 O O . VAL A 1 115 ? 8.836 -0.165 0.422 1.00 97.00 115 VAL A O 1
ATOM 906 N N . ASN A 1 116 ? 7.966 0.980 2.144 1.00 96.00 116 ASN A N 1
ATOM 907 C CA . ASN A 1 116 ? 9.029 0.627 3.090 1.00 96.00 116 ASN A CA 1
ATOM 908 C C . ASN A 1 116 ? 9.092 -0.879 3.380 1.00 96.00 116 ASN A C 1
ATOM 910 O O . ASN A 1 116 ? 10.184 -1.442 3.468 1.00 96.00 116 ASN A O 1
ATOM 914 N N . TYR A 1 117 ? 7.937 -1.537 3.518 1.00 95.00 117 TYR A N 1
ATOM 915 C CA . TYR A 1 117 ? 7.842 -2.991 3.644 1.00 95.00 117 TYR A CA 1
ATOM 916 C C . TYR A 1 117 ? 8.434 -3.689 2.429 1.00 95.00 117 TYR A C 1
ATOM 918 O O . TYR A 1 117 ? 9.270 -4.573 2.594 1.00 95.00 117 TYR A O 1
ATOM 926 N N . PHE A 1 118 ? 8.056 -3.263 1.223 1.00 93.94 118 PHE A N 1
ATOM 927 C CA . PHE A 1 118 ? 8.599 -3.817 -0.010 1.00 93.94 118 PHE A CA 1
ATOM 928 C C . PHE A 1 118 ? 10.126 -3.666 -0.073 1.00 93.94 118 PHE A C 1
ATOM 930 O O . PHE A 1 118 ? 10.825 -4.657 -0.262 1.00 93.94 118 PHE A O 1
ATOM 937 N N . ALA A 1 119 ? 10.654 -2.467 0.191 1.00 91.50 119 ALA A N 1
ATOM 938 C CA . ALA A 1 119 ? 12.096 -2.208 0.187 1.00 91.50 119 ALA A CA 1
ATOM 939 C C . ALA A 1 119 ? 12.861 -3.023 1.251 1.00 91.50 119 ALA A C 1
ATOM 941 O O . ALA A 1 119 ? 13.968 -3.509 1.008 1.00 91.50 119 ALA A O 1
ATOM 942 N N . SER A 1 120 ? 12.280 -3.195 2.440 1.00 89.81 120 SER A N 1
ATOM 943 C CA . SER A 1 120 ? 12.913 -3.918 3.553 1.00 89.81 120 SER A CA 1
ATOM 944 C C . SER A 1 120 ? 12.890 -5.435 3.361 1.00 89.81 120 SER A C 1
ATOM 946 O O . SER A 1 120 ? 13.846 -6.110 3.740 1.00 89.81 120 SER A O 1
ATOM 948 N N . LEU A 1 121 ? 11.833 -5.968 2.741 1.00 87.62 121 LEU A N 1
ATOM 949 C CA . LEU A 1 121 ? 11.782 -7.361 2.300 1.00 87.62 121 LEU A CA 1
ATOM 950 C C . LEU A 1 121 ? 12.795 -7.615 1.182 1.00 87.62 121 LEU A C 1
ATOM 952 O O . LEU A 1 121 ? 13.554 -8.574 1.260 1.00 87.62 121 LEU A O 1
ATOM 956 N N . LEU A 1 122 ? 12.850 -6.728 0.185 1.00 86.12 122 LEU A N 1
ATOM 957 C CA . LEU A 1 122 ? 13.747 -6.885 -0.956 1.00 86.12 122 LEU A CA 1
ATOM 958 C C . LEU A 1 122 ? 15.229 -6.826 -0.555 1.00 86.12 122 LEU A C 1
ATOM 960 O O . LEU A 1 122 ? 16.032 -7.600 -1.056 1.00 86.12 122 LEU A O 1
ATOM 964 N N . SER A 1 123 ? 15.584 -5.951 0.388 1.00 84.75 123 SER A N 1
ATOM 965 C CA . SER A 1 123 ? 16.957 -5.833 0.910 1.00 84.75 123 SER A CA 1
ATOM 966 C C . SER A 1 123 ? 17.327 -6.896 1.953 1.00 84.75 123 SER A C 1
ATOM 968 O O . SER A 1 123 ? 18.412 -6.831 2.526 1.00 84.75 123 SER A O 1
ATOM 970 N N . GLY A 1 124 ? 16.421 -7.821 2.288 1.00 82.88 124 GLY A N 1
ATOM 971 C CA . GLY A 1 124 ? 16.641 -8.833 3.326 1.00 82.88 124 GLY A CA 1
ATOM 972 C C . GLY A 1 124 ? 16.713 -8.288 4.762 1.00 82.88 124 GLY A C 1
ATOM 973 O O . GLY A 1 124 ? 16.886 -9.066 5.701 1.00 82.88 124 GLY A O 1
ATOM 974 N N . ARG A 1 125 ? 16.533 -6.973 4.972 1.00 82.88 125 ARG A N 1
ATOM 975 C CA . ARG A 1 125 ? 16.496 -6.343 6.308 1.00 82.88 125 ARG A CA 1
ATOM 976 C C . ARG A 1 125 ? 15.351 -6.876 7.167 1.00 82.88 125 ARG A C 1
ATOM 978 O O . ARG A 1 125 ? 15.456 -6.899 8.391 1.00 82.88 125 ARG A O 1
ATOM 985 N N . THR A 1 126 ? 14.262 -7.301 6.532 1.00 81.06 126 THR A N 1
ATOM 986 C CA . THR A 1 126 ? 13.129 -7.955 7.185 1.00 81.06 126 THR A CA 1
ATOM 987 C C . THR A 1 126 ? 13.013 -9.390 6.695 1.00 81.06 126 THR A C 1
ATOM 989 O O . THR A 1 126 ? 12.784 -9.631 5.512 1.00 81.06 126 THR A O 1
ATOM 992 N N . LYS A 1 127 ? 13.119 -10.356 7.614 1.00 77.62 127 LYS A N 1
ATOM 993 C CA . LYS A 1 127 ? 12.841 -11.764 7.312 1.00 77.62 127 LYS A CA 1
ATOM 994 C C . LYS A 1 127 ? 11.335 -11.994 7.252 1.00 77.62 127 LYS A C 1
ATOM 996 O O . LYS A 1 127 ? 10.597 -11.508 8.106 1.00 77.62 127 LYS A O 1
ATOM 1001 N N . ILE A 1 128 ? 10.896 -12.768 6.264 1.00 78.88 128 ILE A N 1
ATOM 1002 C CA . ILE A 1 128 ? 9.494 -13.167 6.134 1.00 78.88 128 ILE A CA 1
ATOM 1003 C C . ILE A 1 128 ? 9.121 -14.055 7.318 1.00 78.88 128 ILE A C 1
ATOM 1005 O O . ILE A 1 128 ? 9.729 -15.102 7.534 1.00 78.88 128 ILE A O 1
ATOM 1009 N N . ASN A 1 129 ? 8.083 -13.659 8.045 1.00 77.44 129 ASN A N 1
ATOM 1010 C CA . ASN A 1 129 ? 7.456 -14.502 9.049 1.00 77.44 129 ASN A CA 1
ATOM 1011 C C . ASN A 1 129 ? 6.377 -15.396 8.400 1.00 77.44 129 ASN A C 1
ATOM 1013 O O . ASN A 1 129 ? 5.371 -14.867 7.917 1.00 77.44 129 ASN A O 1
ATOM 1017 N N . PRO A 1 130 ? 6.541 -16.734 8.388 1.00 75.19 130 PRO A N 1
ATOM 1018 C CA . PRO A 1 130 ? 5.551 -17.646 7.818 1.00 75.19 130 PRO A CA 1
ATOM 1019 C C . PRO A 1 130 ? 4.414 -17.999 8.790 1.00 75.19 130 PRO A C 1
ATOM 1021 O O . PRO A 1 130 ? 3.446 -18.633 8.369 1.00 75.19 130 PRO A O 1
ATOM 1024 N N . SER A 1 131 ? 4.537 -17.633 10.068 1.00 77.94 131 SER A N 1
ATOM 1025 C CA . SER A 1 131 ? 3.624 -18.057 11.132 1.00 77.94 131 SER A CA 1
ATOM 1026 C C . SER A 1 131 ? 2.251 -17.403 10.992 1.00 77.94 131 SER A C 1
ATOM 1028 O O . SER A 1 131 ? 2.142 -16.224 10.643 1.00 77.94 131 SER A O 1
ATOM 1030 N N . THR A 1 132 ? 1.196 -18.157 11.306 1.00 81.69 132 THR A N 1
ATOM 1031 C CA . THR A 1 132 ? -0.152 -17.596 11.432 1.00 81.69 132 THR A CA 1
ATOM 1032 C C . THR A 1 132 ? -0.204 -16.685 12.651 1.00 81.69 132 THR A C 1
ATOM 1034 O O . THR A 1 132 ? 0.185 -17.075 13.754 1.00 81.69 132 THR A O 1
ATOM 1037 N N . ILE A 1 133 ? -0.698 -15.469 12.438 1.00 88.81 133 ILE A N 1
ATOM 1038 C CA . ILE A 1 133 ? -0.918 -14.486 13.492 1.00 88.81 133 ILE A CA 1
ATOM 1039 C C . ILE A 1 133 ? -2.403 -14.455 13.810 1.00 88.81 133 ILE A C 1
ATOM 1041 O O . ILE A 1 133 ? -3.231 -14.538 12.909 1.00 88.81 133 ILE A O 1
ATOM 1045 N N . TYR A 1 134 ? -2.735 -14.307 15.082 1.00 91.00 134 TYR A N 1
ATOM 1046 C CA . TYR A 1 134 ? -4.109 -14.206 15.545 1.00 91.00 134 TYR A CA 1
ATOM 1047 C C . TYR A 1 134 ? -4.333 -12.802 16.083 1.00 91.00 134 TYR A C 1
ATOM 1049 O O . TYR A 1 134 ? -3.575 -12.326 16.925 1.00 91.00 134 TYR A O 1
ATOM 1057 N N . LEU A 1 135 ? -5.349 -12.114 15.580 1.00 92.06 135 LEU A N 1
ATOM 1058 C CA . LEU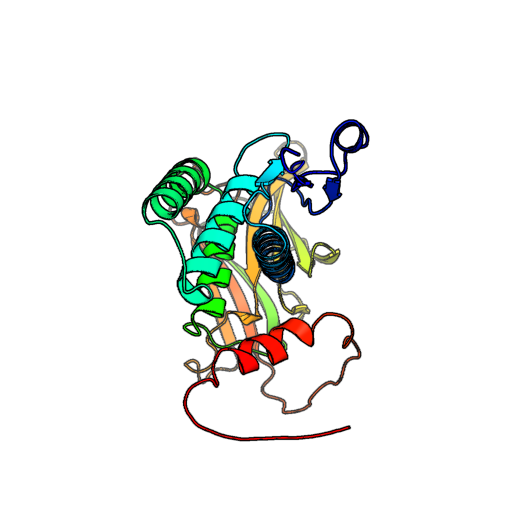 A 1 135 ? -5.800 -10.862 16.153 1.00 92.06 135 LEU A CA 1
ATOM 1059 C C . LEU A 1 135 ? -6.687 -11.167 17.350 1.00 92.06 135 LEU A C 1
ATOM 1061 O O . LEU A 1 135 ? -7.813 -11.625 17.185 1.00 92.06 135 LEU A O 1
ATOM 1065 N N . HIS A 1 136 ? -6.165 -10.872 18.535 1.00 90.94 136 HIS A N 1
ATOM 1066 C CA . HIS A 1 136 ? -6.891 -11.029 19.784 1.00 90.94 136 HIS A CA 1
ATOM 1067 C C . HIS A 1 136 ? -7.751 -9.797 20.053 1.00 90.94 136 HIS A C 1
ATOM 1069 O O . HIS A 1 136 ? -8.962 -9.892 20.182 1.00 90.94 136 HIS A O 1
ATOM 1075 N N . GLN A 1 137 ? -7.148 -8.604 20.060 1.00 91.25 137 GLN A N 1
ATOM 1076 C CA . GLN A 1 137 ? -7.868 -7.393 20.450 1.00 91.25 137 GLN A CA 1
ATOM 1077 C C . GLN A 1 137 ? -7.370 -6.141 19.723 1.00 91.25 137 GLN A C 1
ATOM 1079 O O . GLN A 1 137 ? -6.188 -6.011 19.405 1.00 91.25 137 GLN A O 1
ATOM 1084 N N . ILE A 1 138 ? -8.271 -5.178 19.507 1.00 92.50 138 ILE A N 1
ATOM 1085 C CA . ILE A 1 138 ? -7.917 -3.793 19.165 1.00 92.50 138 ILE A CA 1
ATOM 1086 C C . ILE A 1 138 ? -8.216 -2.891 20.367 1.00 92.50 138 ILE A C 1
ATOM 1088 O O . ILE A 1 138 ? -9.346 -2.819 20.842 1.00 92.50 138 ILE A O 1
ATOM 1092 N N . ALA A 1 139 ? -7.212 -2.173 20.859 1.00 90.25 139 ALA A N 1
ATOM 1093 C CA . ALA A 1 139 ? -7.350 -1.185 21.920 1.00 90.25 139 ALA A CA 1
ATOM 1094 C C . ALA A 1 139 ? -7.223 0.235 21.354 1.00 90.25 139 ALA A C 1
ATOM 1096 O O . ALA A 1 139 ? -6.337 0.525 20.548 1.00 90.25 139 ALA A O 1
ATOM 1097 N N . LEU A 1 140 ? -8.115 1.125 21.788 1.00 89.38 140 LEU A N 1
ATOM 1098 C CA . LEU A 1 140 ? -8.135 2.534 21.406 1.00 89.38 140 LEU A CA 1
ATOM 1099 C C . LEU A 1 140 ? -7.825 3.394 22.632 1.00 89.38 140 LEU A C 1
ATOM 1101 O O . LEU A 1 140 ? -8.574 3.377 23.605 1.00 89.38 140 LEU A O 1
ATOM 1105 N N . CYS A 1 141 ? -6.744 4.169 22.576 1.00 87.31 141 CYS A N 1
ATOM 1106 C CA . CYS A 1 141 ? -6.330 5.069 23.652 1.00 87.31 141 CYS A CA 1
ATOM 1107 C C . CYS A 1 141 ? -6.540 6.529 23.242 1.00 87.31 141 CYS A C 1
ATOM 1109 O O . CYS A 1 141 ? -6.281 6.895 22.093 1.00 87.31 141 CYS A O 1
ATOM 1111 N N . ASN A 1 142 ? -6.949 7.373 24.199 1.00 83.38 142 ASN A N 1
ATOM 1112 C CA . ASN A 1 142 ? -7.266 8.792 23.972 1.00 83.38 142 ASN A CA 1
ATOM 1113 C C . ASN A 1 142 ? -8.298 8.980 22.849 1.00 83.38 142 ASN A C 1
ATOM 1115 O O . ASN A 1 142 ? -8.166 9.830 21.966 1.00 83.38 142 ASN A O 1
ATOM 1119 N N . PHE A 1 143 ? -9.316 8.122 22.878 1.00 78.12 143 PHE A N 1
ATOM 1120 C CA . PHE A 1 143 ? -10.321 7.987 21.842 1.00 78.12 143 PHE A CA 1
ATOM 1121 C C . PHE A 1 143 ? -11.661 8.539 22.333 1.00 78.12 143 PHE A C 1
ATOM 1123 O O . PHE A 1 143 ? -12.210 8.068 23.324 1.00 78.12 143 PHE A O 1
ATOM 1130 N N . SER A 1 144 ? -12.171 9.567 21.655 1.00 69.31 144 SER A N 1
ATOM 1131 C CA . SER A 1 144 ? -13.417 10.244 22.035 1.00 69.31 144 SER A CA 1
ATOM 1132 C C . SER A 1 144 ? -14.695 9.529 21.553 1.00 69.31 144 SER A C 1
ATOM 1134 O O . SER A 1 144 ? -15.654 9.472 22.331 1.00 69.31 144 SER A O 1
ATOM 1136 N N . PRO A 1 145 ? -14.762 8.960 20.328 1.00 68.81 145 PRO A N 1
ATOM 1137 C CA . PRO A 1 145 ? -15.980 8.289 19.879 1.00 68.81 145 PRO A CA 1
ATOM 1138 C C . PRO A 1 145 ? -16.285 7.038 20.717 1.00 68.81 145 PRO A C 1
ATOM 1140 O O . PRO A 1 145 ? -15.466 6.138 20.840 1.00 68.81 145 PRO A O 1
ATOM 1143 N N . ARG A 1 146 ? -17.486 6.950 21.297 1.00 69.69 146 ARG A N 1
ATOM 1144 C CA . ARG A 1 146 ? -17.853 5.814 22.168 1.00 69.69 146 ARG A CA 1
ATOM 1145 C C . ARG A 1 146 ? -18.357 4.587 21.402 1.00 69.69 146 ARG A C 1
ATOM 1147 O O . ARG A 1 146 ? -18.229 3.474 21.893 1.00 69.69 146 ARG A O 1
ATOM 1154 N N . ASN A 1 147 ? -18.902 4.793 20.201 1.00 80.44 147 ASN A N 1
ATOM 1155 C CA . ASN A 1 147 ? -19.509 3.747 19.377 1.00 80.44 147 ASN A CA 1
ATOM 1156 C C . ASN A 1 147 ? -18.812 3.680 18.020 1.00 80.44 147 ASN A C 1
ATOM 1158 O O . ASN A 1 147 ? -19.057 4.523 17.148 1.00 80.44 147 ASN A O 1
ATOM 1162 N N . VAL A 1 148 ? -17.952 2.676 17.851 1.00 88.50 148 VAL A N 1
ATOM 1163 C CA . VAL A 1 148 ? -17.254 2.433 16.589 1.00 88.50 148 VAL A CA 1
ATOM 1164 C C . VAL A 1 148 ? -17.457 1.022 16.073 1.00 88.50 148 VAL A C 1
ATOM 1166 O O . VAL A 1 148 ? -17.665 0.070 16.820 1.00 88.50 148 VAL A O 1
ATOM 1169 N N . LEU A 1 149 ? -17.375 0.918 14.754 1.00 91.38 149 LEU A N 1
ATOM 1170 C CA . LEU A 1 149 ? -17.427 -0.320 14.001 1.00 91.38 149 LEU A CA 1
ATOM 1171 C C . LEU A 1 149 ? -16.065 -0.561 13.362 1.00 91.38 149 LEU A C 1
ATOM 1173 O O . LEU A 1 149 ? -15.578 0.272 12.595 1.00 91.38 149 LEU A O 1
ATOM 1177 N N . PHE A 1 150 ? -15.517 -1.748 13.577 1.00 93.00 150 PHE A N 1
ATOM 1178 C CA . PHE A 1 150 ? -14.380 -2.248 12.827 1.00 93.00 150 PHE A CA 1
ATOM 1179 C C . PHE A 1 150 ? -14.825 -3.164 11.696 1.00 93.00 150 PHE A C 1
ATOM 1181 O O . PHE A 1 150 ? -15.680 -4.032 11.868 1.00 93.00 150 PHE A O 1
ATOM 1188 N N . LYS A 1 151 ? -14.201 -2.986 10.532 1.00 94.44 151 LYS A N 1
ATOM 1189 C CA . LYS A 1 151 ? -14.219 -3.951 9.431 1.00 94.44 151 LYS A CA 1
ATOM 1190 C C . LYS A 1 151 ? -12.785 -4.355 9.113 1.00 94.44 151 LYS A C 1
ATOM 1192 O O . LYS A 1 151 ? -11.974 -3.486 8.786 1.00 94.44 151 LYS A O 1
ATOM 1197 N N . ILE A 1 152 ? -12.501 -5.648 9.195 1.00 94.81 152 ILE A N 1
ATOM 1198 C CA . ILE A 1 152 ? -11.195 -6.244 8.915 1.00 94.81 152 ILE A CA 1
ATOM 1199 C C . ILE A 1 152 ? -11.259 -6.946 7.572 1.00 94.81 152 ILE A C 1
ATOM 1201 O O . ILE A 1 152 ? -12.216 -7.670 7.287 1.00 94.81 152 ILE A O 1
ATOM 1205 N N . TYR A 1 153 ? -10.236 -6.719 6.760 1.00 93.94 153 TYR A N 1
ATOM 1206 C CA . TYR A 1 153 ? -10.081 -7.323 5.452 1.00 93.94 153 TYR A CA 1
ATOM 1207 C C . TYR A 1 153 ? -8.713 -7.987 5.354 1.00 93.94 153 TYR A C 1
ATOM 1209 O O . TYR A 1 153 ? -7.713 -7.384 5.740 1.00 93.94 153 TYR A O 1
ATOM 1217 N N . GLU A 1 154 ? -8.678 -9.174 4.767 1.00 90.44 154 GLU A N 1
ATOM 1218 C CA . GLU A 1 154 ? -7.465 -9.860 4.331 1.00 90.44 154 GLU A CA 1
ATOM 1219 C C . GLU A 1 154 ? -7.448 -9.841 2.805 1.00 90.44 154 GLU A C 1
ATOM 1221 O O . GLU A 1 154 ? -8.445 -10.192 2.171 1.00 90.44 154 GLU A O 1
ATOM 1226 N N . ARG A 1 155 ? -6.352 -9.376 2.192 1.00 84.12 155 ARG A N 1
ATOM 1227 C CA . ARG A 1 155 ? -6.232 -9.269 0.721 1.00 84.12 155 ARG A CA 1
ATOM 1228 C C . ARG A 1 155 ? -7.454 -8.612 0.064 1.00 84.12 155 ARG A C 1
ATOM 1230 O O . ARG A 1 155 ? -7.945 -9.056 -0.972 1.00 84.12 155 ARG A O 1
ATOM 1237 N N . MET A 1 156 ? -7.954 -7.540 0.682 1.00 82.62 156 MET A N 1
ATOM 1238 C CA . MET A 1 156 ? -9.133 -6.781 0.239 1.00 82.62 156 MET A CA 1
ATOM 1239 C C . MET A 1 156 ? -10.486 -7.504 0.347 1.00 82.62 156 MET A C 1
ATOM 1241 O O . MET A 1 156 ? -11.502 -6.918 -0.027 1.00 82.62 156 MET A O 1
ATOM 1245 N N . GLN A 1 157 ? -10.532 -8.713 0.907 1.00 85.31 157 GLN A N 1
ATOM 1246 C CA . GLN A 1 157 ? -11.763 -9.450 1.185 1.00 85.31 157 GLN A CA 1
ATOM 1247 C C . GLN A 1 157 ? -12.160 -9.293 2.655 1.00 85.31 157 GLN A C 1
ATOM 1249 O O . GLN A 1 157 ? -11.294 -9.396 3.522 1.00 85.31 157 GLN A O 1
ATOM 1254 N N . PRO A 1 158 ? -13.434 -8.998 2.970 1.00 88.81 158 PRO A N 1
ATOM 1255 C CA . PRO A 1 158 ? -13.871 -8.831 4.351 1.00 88.81 158 PRO A CA 1
ATOM 1256 C C . PRO A 1 158 ? -13.801 -10.167 5.100 1.00 88.81 158 PRO A C 1
ATOM 1258 O O . PRO A 1 158 ? -14.356 -11.158 4.639 1.00 88.81 158 PRO A O 1
ATOM 1261 N N . VAL A 1 159 ? -13.158 -10.168 6.268 1.00 90.44 159 VAL A N 1
ATOM 1262 C CA . VAL A 1 159 ? -13.020 -11.359 7.127 1.00 90.44 159 VAL A CA 1
ATOM 1263 C C . VAL A 1 159 ? -13.878 -11.233 8.381 1.00 90.44 159 VAL A C 1
ATOM 1265 O O . VAL A 1 159 ? -14.524 -12.190 8.791 1.00 90.44 159 VAL A O 1
ATOM 1268 N N . GLN A 1 160 ? -13.934 -10.042 8.982 1.00 87.06 160 GLN A N 1
ATOM 1269 C CA . GLN A 1 160 ? -14.667 -9.834 10.231 1.00 87.06 160 GLN A CA 1
ATOM 1270 C C . GLN A 1 160 ? -15.214 -8.412 10.334 1.00 87.06 160 GLN A C 1
ATOM 1272 O O . GLN A 1 160 ? -14.570 -7.437 9.938 1.00 87.06 160 GLN A O 1
ATOM 1277 N N . ILE A 1 161 ? -16.415 -8.292 10.897 1.00 83.69 161 ILE A N 1
ATOM 1278 C CA . ILE A 1 161 ? -17.059 -7.021 11.227 1.00 83.69 161 ILE A CA 1
ATOM 1279 C C . ILE A 1 161 ? -17.437 -7.067 12.709 1.00 83.69 161 ILE A C 1
ATOM 1281 O O . ILE A 1 161 ? -18.088 -8.015 13.141 1.00 83.69 161 ILE A O 1
ATOM 1285 N N . ARG A 1 162 ? -17.025 -6.067 13.496 1.00 82.75 162 ARG A N 1
ATOM 1286 C CA . ARG A 1 162 ? -17.292 -6.010 14.945 1.00 82.75 162 ARG A CA 1
ATOM 1287 C C . ARG A 1 162 ? -17.682 -4.606 15.392 1.00 82.75 162 ARG A C 1
ATOM 1289 O O . ARG A 1 162 ? -17.059 -3.628 14.991 1.00 82.75 162 ARG A O 1
ATOM 1296 N N . GLU A 1 163 ? -18.696 -4.527 16.246 1.00 77.75 163 GLU A N 1
ATOM 1297 C CA . GLU A 1 163 ? -19.234 -3.292 16.826 1.00 77.75 163 GLU A CA 1
ATOM 1298 C C . GLU A 1 163 ? -19.514 -3.520 18.311 1.00 77.75 163 GLU A C 1
ATOM 1300 O O . GLU A 1 163 ? -20.556 -4.062 18.672 1.00 77.75 163 GLU A O 1
ATOM 1305 N N . ARG A 1 164 ? -18.552 -3.186 19.173 1.00 67.50 164 ARG A N 1
ATOM 1306 C CA . ARG A 1 164 ? -18.659 -3.317 20.636 1.00 67.50 164 ARG A CA 1
ATOM 1307 C C . ARG A 1 164 ? -17.803 -2.251 21.316 1.00 67.50 164 ARG A C 1
ATOM 1309 O O . ARG A 1 164 ? -17.059 -1.552 20.652 1.00 67.50 164 ARG A O 1
ATOM 1316 N N . THR A 1 165 ? -17.911 -2.105 22.630 1.00 60.53 165 THR A N 1
ATOM 1317 C CA . THR A 1 165 ? -17.024 -1.242 23.435 1.00 60.53 165 THR A CA 1
ATOM 1318 C C . THR A 1 165 ? -15.683 -1.913 23.747 1.00 60.53 165 THR A C 1
ATOM 1320 O O . THR A 1 165 ? -14.682 -1.230 23.942 1.00 60.53 165 THR A O 1
ATOM 1323 N N . VAL A 1 166 ? -15.660 -3.251 23.748 1.00 65.81 166 VAL A N 1
ATOM 1324 C CA . VAL A 1 166 ? -14.464 -4.096 23.845 1.00 65.81 166 VAL A CA 1
ATOM 1325 C C . VAL A 1 166 ? -14.295 -4.813 22.511 1.00 65.81 166 VAL A C 1
ATOM 1327 O O . VAL A 1 166 ? -15.180 -5.558 22.088 1.00 65.81 166 VAL A O 1
ATOM 1330 N N . PHE A 1 167 ? -13.182 -4.559 21.827 1.00 78.81 167 PHE A N 1
ATOM 1331 C CA . PHE A 1 167 ? -12.913 -5.098 20.494 1.00 78.81 167 PHE A CA 1
ATOM 1332 C C . PHE A 1 167 ? -12.049 -6.351 20.584 1.00 78.81 167 PHE A C 1
ATOM 1334 O O . PHE A 1 167 ? -10.924 -6.358 20.091 1.00 78.81 167 PHE A O 1
ATOM 1341 N N . ASP A 1 168 ? -12.575 -7.368 21.259 1.00 81.38 168 ASP A N 1
ATOM 1342 C CA . ASP A 1 168 ? -12.058 -8.731 21.177 1.00 81.38 168 ASP A CA 1
ATOM 1343 C C . ASP A 1 168 ? -12.491 -9.344 19.833 1.00 81.38 168 ASP A C 1
ATOM 1345 O O . ASP A 1 168 ? -13.601 -9.095 19.338 1.00 81.38 168 ASP A O 1
ATOM 1349 N N . PHE A 1 169 ? -11.578 -10.065 19.198 1.00 82.81 169 PHE A N 1
ATOM 1350 C CA . PHE A 1 169 ? -11.752 -10.681 17.892 1.00 82.81 169 PHE A CA 1
ATOM 1351 C C . PHE A 1 169 ? -11.779 -12.207 17.953 1.00 82.81 169 PHE A C 1
ATOM 1353 O O . PHE A 1 169 ? -11.870 -12.807 16.883 1.00 82.81 169 PHE A O 1
ATOM 1360 N N . ASP A 1 170 ? -11.808 -12.795 19.155 1.00 85.12 170 ASP A N 1
ATOM 1361 C CA . ASP A 1 170 ? -11.871 -14.241 19.392 1.00 85.12 170 ASP A CA 1
ATOM 1362 C C . ASP A 1 170 ? -10.707 -14.978 18.698 1.00 85.12 170 ASP A C 1
ATOM 1364 O O . ASP A 1 170 ? -10.901 -16.010 18.057 1.00 85.12 170 ASP A O 1
ATOM 1368 N N . ASP A 1 171 ? -9.502 -14.398 18.776 1.00 87.38 171 ASP A N 1
ATOM 1369 C CA . ASP A 1 171 ? -8.294 -14.871 18.093 1.00 87.38 171 ASP A CA 1
ATOM 1370 C C . ASP A 1 171 ? -8.529 -15.085 16.587 1.00 87.38 171 ASP A C 1
ATOM 1372 O O . ASP A 1 171 ? -8.386 -16.179 16.046 1.00 87.38 171 ASP A O 1
ATOM 1376 N N . LEU A 1 172 ? -8.901 -14.020 15.874 1.00 88.62 172 LEU A N 1
ATOM 1377 C CA . LEU A 1 172 ? -9.123 -14.086 14.430 1.00 88.62 172 LEU A CA 1
ATOM 1378 C C . LEU A 1 172 ? -7.795 -14.378 13.704 1.00 88.62 172 LEU A C 1
ATOM 1380 O O . LEU A 1 172 ? -6.898 -13.530 13.756 1.00 88.62 172 LEU A O 1
ATOM 1384 N N . PRO A 1 173 ? -7.641 -15.501 12.976 1.00 90.88 173 PRO A N 1
ATOM 1385 C CA . PRO A 1 173 ? -6.441 -15.743 12.188 1.00 90.88 173 PRO A CA 1
ATOM 1386 C C . PRO A 1 173 ? -6.336 -14.714 11.060 1.00 90.88 173 PRO A C 1
ATOM 1388 O O . PRO A 1 173 ? -7.290 -14.470 10.324 1.00 90.88 173 PRO A O 1
ATOM 1391 N N . VAL A 1 174 ? -5.159 -14.112 10.926 1.00 90.19 174 VAL A N 1
ATOM 1392 C CA . VAL A 1 174 ? -4.846 -13.089 9.929 1.00 90.19 174 VAL A CA 1
ATOM 1393 C C . VAL A 1 174 ? -3.489 -13.373 9.294 1.00 90.19 174 VAL A C 1
ATOM 1395 O O . VAL A 1 174 ? -2.515 -13.707 9.978 1.00 90.19 174 VAL A O 1
ATOM 1398 N N . ARG A 1 175 ? -3.400 -13.228 7.967 1.00 88.00 175 ARG A N 1
ATOM 1399 C CA . ARG A 1 175 ? -2.151 -13.447 7.231 1.00 88.00 175 ARG A CA 1
ATOM 1400 C C . ARG A 1 175 ? -1.957 -12.466 6.077 1.00 88.00 175 ARG A C 1
ATOM 1402 O O . ARG A 1 175 ? -2.864 -12.191 5.304 1.00 88.00 175 ARG A O 1
ATOM 1409 N N . GLY A 1 176 ? -0.722 -12.002 5.905 1.00 90.19 176 GLY A N 1
ATOM 1410 C CA . GLY A 1 176 ? -0.340 -11.125 4.804 1.00 90.19 176 GLY A CA 1
ATOM 1411 C C . GLY A 1 176 ? -0.936 -9.732 4.967 1.00 90.19 176 GLY A C 1
ATOM 1412 O O . GLY A 1 176 ? -0.839 -9.150 6.045 1.00 90.19 176 GLY A O 1
ATOM 1413 N N . ASP A 1 177 ? -1.505 -9.188 3.891 1.00 92.62 177 ASP A N 1
ATOM 1414 C CA . ASP A 1 177 ? -2.015 -7.817 3.834 1.00 92.62 177 ASP A CA 1
ATOM 1415 C C . ASP A 1 177 ? -3.352 -7.675 4.567 1.00 92.62 177 ASP A C 1
ATOM 1417 O O . ASP A 1 177 ? -4.398 -8.129 4.088 1.00 92.62 177 ASP A O 1
ATOM 1421 N N . ILE A 1 178 ? -3.314 -6.990 5.709 1.00 95.81 178 ILE A N 1
ATOM 1422 C CA . ILE A 1 178 ? -4.476 -6.715 6.550 1.00 95.81 178 ILE A CA 1
ATOM 1423 C C . ILE A 1 178 ? -4.857 -5.246 6.427 1.00 95.81 178 ILE A C 1
ATOM 1425 O O . ILE A 1 178 ? -4.021 -4.352 6.566 1.00 95.81 178 ILE A O 1
ATOM 1429 N N . LEU A 1 179 ? -6.144 -4.997 6.194 1.00 97.06 179 LEU A N 1
ATOM 1430 C CA . LEU A 1 179 ? -6.753 -3.672 6.199 1.00 97.06 179 LEU A CA 1
ATOM 1431 C C . LEU A 1 179 ? -7.804 -3.608 7.301 1.00 97.06 179 LEU A C 1
ATOM 1433 O O . LEU A 1 179 ? -8.780 -4.354 7.299 1.00 97.06 1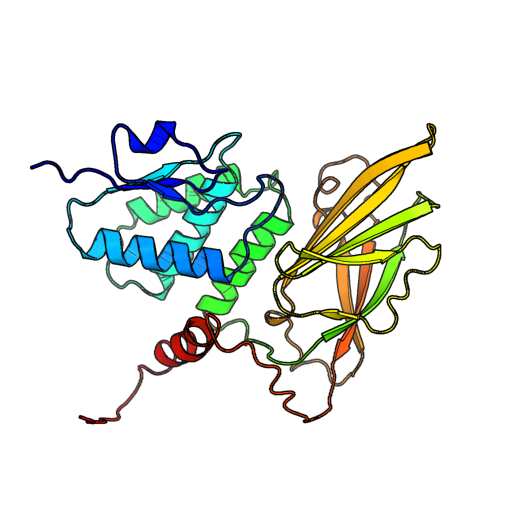79 LEU A O 1
ATOM 1437 N N . VAL A 1 180 ? -7.645 -2.648 8.201 1.00 96.69 180 VAL A N 1
ATOM 1438 C CA . VAL A 1 180 ? -8.595 -2.358 9.271 1.00 96.69 180 VAL A CA 1
ATOM 1439 C C . VAL A 1 180 ? -9.234 -1.010 8.975 1.00 96.69 180 VAL A C 1
ATOM 1441 O O . VAL A 1 180 ? -8.553 0.007 8.834 1.00 96.69 180 VAL A O 1
ATOM 1444 N N . LYS A 1 181 ? -10.563 -0.994 8.868 1.00 95.75 181 LYS A N 1
ATOM 1445 C CA . LYS A 1 181 ? -11.357 0.230 8.737 1.00 95.75 181 LYS A CA 1
ATOM 1446 C C . LYS A 1 181 ? -12.143 0.452 10.019 1.00 95.75 181 LYS A C 1
ATOM 1448 O O . LYS A 1 181 ? -12.936 -0.408 10.395 1.00 95.75 181 LYS A O 1
ATOM 1453 N N . CYS A 1 182 ? -11.950 1.607 10.642 1.00 94.19 182 CYS A N 1
ATOM 1454 C CA . CYS A 1 182 ? -12.742 2.062 11.775 1.00 94.19 182 CYS A CA 1
ATOM 1455 C C . CYS A 1 182 ? -13.781 3.072 11.288 1.00 94.19 182 CYS A C 1
ATOM 1457 O O . CYS A 1 182 ? -13.446 4.016 10.569 1.00 94.19 182 CYS A O 1
ATOM 1459 N N . PHE A 1 183 ? -15.037 2.880 11.672 1.00 92.50 183 PHE A N 1
ATOM 1460 C CA . PHE A 1 183 ? -16.132 3.805 11.405 1.00 92.50 183 PHE A CA 1
ATOM 1461 C C . PHE A 1 183 ? -16.691 4.307 12.726 1.00 92.50 183 PHE A C 1
ATOM 1463 O O . PHE A 1 183 ? -16.902 3.513 13.639 1.00 92.50 183 PHE A O 1
ATOM 1470 N N . GLN A 1 184 ? -16.981 5.599 12.805 1.00 89.44 184 GLN A N 1
ATOM 1471 C CA . GLN A 1 184 ? -17.659 6.198 13.949 1.00 89.44 184 GLN A CA 1
ATOM 1472 C C . GLN A 1 184 ? -19.117 6.493 13.610 1.00 89.44 184 GLN A C 1
ATOM 1474 O O . GLN A 1 184 ? -19.448 6.805 12.460 1.00 89.44 184 GLN A O 1
ATOM 1479 N N . ARG A 1 185 ? -19.987 6.420 14.618 1.00 86.25 185 ARG A N 1
ATOM 1480 C CA . ARG A 1 185 ? -21.369 6.888 14.501 1.00 86.25 185 ARG A CA 1
ATOM 1481 C C . ARG A 1 185 ? -21.410 8.412 14.646 1.00 86.25 185 ARG A C 1
ATOM 1483 O O . ARG A 1 185 ? -20.871 8.953 15.608 1.00 86.25 185 ARG A O 1
ATOM 1490 N N . THR A 1 186 ? -22.007 9.100 13.679 1.00 81.25 186 THR A N 1
ATOM 1491 C CA . THR A 1 186 ? -22.207 10.555 13.695 1.00 81.25 186 THR A CA 1
ATOM 1492 C C . THR A 1 186 ? -23.394 10.933 14.587 1.00 81.25 186 THR A C 1
ATOM 1494 O O . THR A 1 186 ? -24.166 10.074 15.019 1.00 81.25 186 THR A O 1
ATOM 1497 N N . ALA A 1 187 ? -23.579 12.236 14.827 1.00 81.44 187 ALA A N 1
ATOM 1498 C CA . ALA A 1 187 ? -24.755 12.761 15.528 1.00 81.44 187 ALA A CA 1
ATOM 1499 C C . ALA A 1 187 ? -26.081 12.376 14.839 1.00 81.44 187 ALA A C 1
ATOM 1501 O O . ALA A 1 187 ? -27.084 12.159 15.509 1.00 81.44 187 ALA A O 1
ATOM 1502 N N . THR A 1 188 ? -26.069 12.213 13.512 1.00 83.62 188 THR A N 1
ATOM 1503 C CA . THR A 1 188 ? -27.221 11.785 12.698 1.00 83.62 188 THR A CA 1
ATOM 1504 C C . THR A 1 188 ? -27.438 10.268 12.690 1.00 83.62 188 THR A C 1
ATOM 1506 O O . THR A 1 188 ? -28.253 9.768 11.928 1.00 83.62 188 THR A O 1
ATOM 1509 N N . SER A 1 189 ? -26.721 9.508 13.526 1.00 79.75 189 SER A N 1
ATOM 1510 C CA . SER A 1 189 ? -26.702 8.036 13.532 1.00 79.75 189 SER A CA 1
ATOM 1511 C C . SER A 1 189 ? -26.129 7.357 12.283 1.00 79.75 189 SER A C 1
ATOM 1513 O O . SER A 1 189 ? -26.075 6.127 12.244 1.00 79.75 189 SER A O 1
ATOM 1515 N N . GLU A 1 190 ? -25.631 8.113 11.310 1.00 85.88 190 GLU A N 1
ATOM 1516 C CA . GLU A 1 190 ? -24.924 7.567 10.154 1.00 85.88 190 GLU A CA 1
ATOM 1517 C C . GLU A 1 190 ? -23.512 7.100 10.528 1.00 85.88 190 GLU A C 1
ATOM 1519 O O . GLU A 1 190 ? -22.930 7.511 11.535 1.00 85.88 190 GLU A O 1
ATOM 1524 N N . ARG A 1 191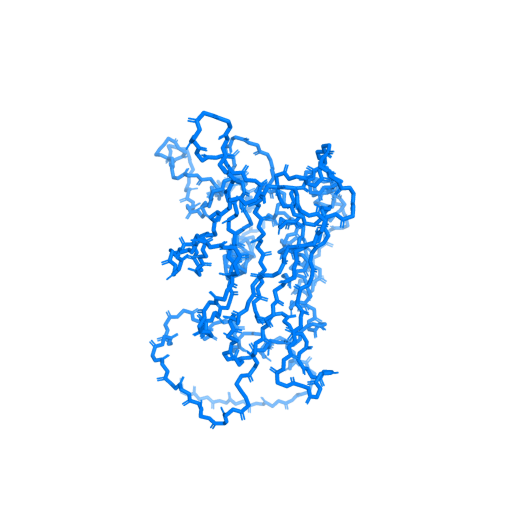 ? -22.927 6.220 9.710 1.00 88.69 191 ARG A N 1
ATOM 1525 C CA . ARG A 1 191 ? -21.541 5.769 9.893 1.00 88.69 191 ARG A CA 1
ATOM 1526 C C . ARG A 1 191 ? -20.615 6.516 8.952 1.00 88.69 191 ARG A C 1
ATOM 1528 O O . ARG A 1 191 ? -20.745 6.394 7.737 1.00 88.69 191 ARG A O 1
ATOM 1535 N N . SER A 1 192 ? -19.626 7.206 9.511 1.00 89.38 192 SER A N 1
ATOM 1536 C CA . SER A 1 192 ? -18.555 7.843 8.740 1.00 89.38 192 SER A CA 1
ATOM 1537 C C . SER A 1 192 ? -17.217 7.130 8.968 1.00 89.38 192 SER A C 1
ATOM 1539 O O . SER A 1 192 ? -16.954 6.658 10.080 1.00 89.38 192 SER A O 1
ATOM 1541 N N . PRO A 1 193 ? -16.357 7.000 7.938 1.00 91.31 193 PRO A N 1
ATOM 1542 C CA . PRO A 1 193 ? -15.001 6.495 8.123 1.00 91.31 193 PRO A CA 1
ATOM 1543 C C . PRO A 1 193 ? -14.248 7.382 9.115 1.00 91.31 193 PRO A C 1
ATOM 1545 O O . PRO A 1 193 ? -14.145 8.587 8.900 1.00 91.31 193 PRO A O 1
ATOM 1548 N N . PHE A 1 194 ? -13.717 6.786 10.180 1.00 92.25 194 PHE A N 1
ATOM 1549 C CA . PHE A 1 194 ? -12.899 7.500 11.151 1.00 92.25 194 PHE A CA 1
ATOM 1550 C C . PHE A 1 194 ? -11.419 7.371 10.804 1.00 92.25 194 PHE A C 1
ATOM 1552 O O . PHE A 1 194 ? -10.795 8.366 10.475 1.00 92.25 194 PHE A O 1
ATOM 1559 N N . PHE A 1 195 ? -10.872 6.155 10.772 1.00 94.75 195 PHE A N 1
ATOM 1560 C CA . PHE A 1 195 ? -9.517 5.914 10.267 1.00 94.75 195 PHE A CA 1
ATOM 1561 C C . PHE A 1 195 ? -9.442 4.636 9.442 1.00 94.75 195 PHE A C 1
ATOM 1563 O O . PHE A 1 195 ? -10.317 3.762 9.510 1.00 94.75 195 PHE A O 1
ATOM 1570 N N . ARG A 1 196 ? -8.355 4.507 8.681 1.00 96.56 196 ARG A N 1
ATOM 1571 C CA . ARG A 1 196 ? -7.930 3.228 8.108 1.00 96.56 196 ARG A CA 1
ATOM 1572 C C . ARG A 1 196 ? -6.484 2.949 8.495 1.00 96.56 196 ARG A C 1
ATOM 1574 O O . ARG A 1 196 ? -5.714 3.863 8.772 1.00 96.56 196 ARG A O 1
ATOM 1581 N N . CYS A 1 197 ? -6.142 1.675 8.547 1.00 96.81 197 CYS A N 1
ATOM 1582 C CA . CYS A 1 197 ? -4.782 1.231 8.777 1.00 96.81 197 CYS A CA 1
ATOM 1583 C C . CYS A 1 197 ? -4.544 -0.035 7.962 1.00 96.81 197 CYS A C 1
ATOM 1585 O O . CYS A 1 197 ? -5.359 -0.959 8.015 1.00 96.81 197 CYS A O 1
ATOM 1587 N N . GLN A 1 198 ? -3.449 -0.069 7.207 1.00 97.56 198 GLN A N 1
ATOM 1588 C CA . GLN A 1 198 ? -2.977 -1.279 6.549 1.00 97.56 198 GLN A CA 1
ATOM 1589 C C . GLN A 1 198 ? -1.627 -1.696 7.110 1.00 97.56 198 GLN A C 1
ATOM 1591 O O . GLN A 1 198 ? -0.725 -0.871 7.237 1.00 97.56 198 GLN A O 1
ATOM 1596 N N . PHE A 1 199 ? -1.452 -2.985 7.357 1.00 96.44 199 PHE A N 1
ATOM 1597 C CA . PHE A 1 199 ? -0.165 -3.577 7.709 1.00 96.44 199 PHE A CA 1
ATOM 1598 C C . PHE A 1 199 ? -0.032 -4.953 7.058 1.00 96.44 199 PHE A C 1
ATOM 1600 O O . PHE A 1 199 ? -1.010 -5.472 6.520 1.00 96.44 199 PHE A O 1
ATOM 1607 N N . ASN A 1 200 ? 1.170 -5.525 7.069 1.00 94.06 200 ASN A N 1
ATOM 1608 C CA . ASN A 1 200 ? 1.413 -6.860 6.542 1.00 94.06 200 ASN A CA 1
ATOM 1609 C C . ASN A 1 200 ? 2.004 -7.746 7.646 1.00 94.06 200 ASN A C 1
ATOM 1611 O O . ASN A 1 200 ? 3.015 -7.393 8.246 1.00 94.06 200 ASN A O 1
ATOM 1615 N N . THR A 1 201 ? 1.375 -8.884 7.942 1.00 91.00 201 THR A N 1
ATOM 1616 C CA . THR A 1 201 ? 1.807 -9.738 9.064 1.00 91.00 201 THR A CA 1
ATOM 1617 C C . THR A 1 201 ? 3.144 -10.436 8.814 1.00 91.00 201 THR A C 1
ATOM 1619 O O . THR A 1 201 ? 3.821 -10.830 9.764 1.00 91.00 201 THR A O 1
ATOM 1622 N N . CYS A 1 202 ? 3.554 -10.577 7.550 1.00 86.81 202 CYS A N 1
ATOM 1623 C CA . CYS A 1 202 ? 4.809 -11.224 7.175 1.00 86.81 202 CYS A CA 1
ATOM 1624 C C . CYS A 1 202 ? 6.034 -10.360 7.496 1.00 86.81 202 CYS A C 1
ATOM 1626 O O . CYS A 1 202 ? 7.142 -10.889 7.516 1.00 86.81 202 CYS A O 1
ATOM 1628 N N . THR A 1 203 ? 5.860 -9.054 7.735 1.00 86.12 203 THR A N 1
ATOM 1629 C CA . THR A 1 203 ? 6.964 -8.123 8.024 1.00 86.12 203 THR A CA 1
ATOM 1630 C C . THR A 1 203 ? 7.241 -7.964 9.518 1.00 86.12 203 THR A C 1
ATOM 1632 O O . THR A 1 203 ? 8.042 -7.118 9.911 1.00 86.12 203 THR A O 1
ATOM 1635 N N . PHE A 1 204 ? 6.544 -8.711 10.375 1.00 85.19 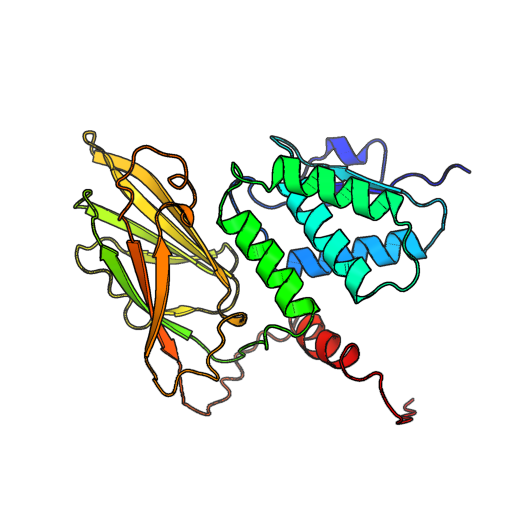204 PHE A N 1
ATOM 1636 C CA . PHE A 1 204 ? 6.757 -8.649 11.816 1.00 85.19 204 PHE A CA 1
ATOM 1637 C C . PHE A 1 204 ? 8.037 -9.395 12.200 1.00 85.19 204 PHE A C 1
ATOM 1639 O O . PHE A 1 204 ? 8.152 -10.599 11.975 1.00 85.19 204 PHE A O 1
ATOM 1646 N N . ASP A 1 205 ? 8.982 -8.687 12.823 1.00 74.88 205 ASP A N 1
ATOM 1647 C CA . ASP A 1 205 ? 10.160 -9.304 13.435 1.00 74.88 205 ASP A CA 1
ATOM 1648 C C . ASP A 1 205 ? 9.762 -9.974 14.758 1.00 74.88 205 ASP A C 1
ATOM 1650 O O . ASP A 1 205 ? 9.798 -9.368 15.832 1.00 74.88 205 ASP A O 1
ATOM 1654 N N . LEU A 1 206 ? 9.337 -11.234 14.664 1.00 70.88 206 LEU A N 1
ATOM 1655 C CA . LEU A 1 206 ? 9.004 -12.054 15.829 1.00 70.88 206 LEU A CA 1
ATOM 1656 C C . LEU A 1 206 ? 10.235 -12.670 16.500 1.00 70.88 206 LEU A C 1
ATOM 1658 O O . LEU A 1 206 ? 10.120 -13.197 17.600 1.00 70.88 206 LEU A O 1
ATOM 1662 N N . SER A 1 207 ? 11.417 -12.592 15.878 1.00 62.09 207 SER A N 1
ATOM 1663 C CA . SER A 1 207 ? 12.627 -13.247 16.395 1.00 62.09 207 SER A CA 1
ATOM 1664 C C . SER A 1 207 ? 13.153 -12.622 17.690 1.00 62.09 207 SER A C 1
ATOM 1666 O O . SER A 1 207 ? 13.874 -13.268 18.443 1.00 62.09 207 SER A O 1
ATOM 1668 N N . LYS A 1 208 ? 12.763 -11.374 17.971 1.00 58.69 208 LYS A N 1
ATOM 1669 C CA . LYS A 1 208 ? 13.192 -10.605 19.149 1.00 58.69 208 LYS A CA 1
ATOM 1670 C C . LYS A 1 208 ? 12.195 -10.629 20.308 1.00 58.69 208 LYS A C 1
ATOM 1672 O O . LYS A 1 208 ? 12.421 -9.951 21.307 1.00 58.69 208 LYS A O 1
ATOM 1677 N N . ARG A 1 209 ? 11.066 -11.330 20.173 1.00 61.72 209 ARG A N 1
ATOM 1678 C CA . ARG A 1 209 ? 10.008 -11.360 21.191 1.00 61.72 209 ARG A CA 1
ATOM 1679 C C . ARG A 1 209 ? 9.809 -12.795 21.661 1.00 61.72 209 ARG A C 1
ATOM 1681 O O . ARG A 1 209 ? 9.207 -13.596 20.964 1.00 61.72 209 ARG A O 1
ATOM 1688 N N . ASP A 1 210 ? 10.264 -13.075 22.877 1.00 56.91 210 ASP A N 1
ATOM 1689 C CA . ASP A 1 210 ? 10.114 -14.368 23.569 1.00 56.91 210 ASP A CA 1
ATOM 1690 C C . ASP A 1 210 ? 8.651 -14.663 23.994 1.00 56.91 210 ASP A C 1
ATOM 1692 O O . ASP A 1 210 ? 8.326 -15.669 24.617 1.00 56.91 210 ASP A O 1
ATOM 1696 N N . GLY A 1 211 ? 7.726 -13.748 23.680 1.00 62.88 211 GLY A N 1
ATOM 1697 C CA . GLY A 1 211 ? 6.328 -13.805 24.088 1.00 62.88 211 GLY A CA 1
ATOM 1698 C C . GLY A 1 211 ? 5.392 -14.304 22.989 1.00 62.88 211 GLY A C 1
ATOM 1699 O O . GLY A 1 211 ? 5.472 -13.887 21.836 1.00 62.88 211 GLY A O 1
ATOM 1700 N N . ARG A 1 212 ? 4.397 -15.111 23.385 1.00 77.75 212 ARG A N 1
ATOM 1701 C CA . ARG A 1 212 ? 3.242 -15.473 22.538 1.00 77.75 212 ARG A CA 1
ATOM 1702 C C . ARG A 1 212 ? 2.403 -14.264 22.128 1.00 77.75 212 ARG A C 1
ATOM 1704 O O . ARG A 1 212 ? 1.734 -14.325 21.104 1.00 77.75 212 ARG A O 1
ATOM 1711 N N . VAL A 1 213 ? 2.424 -13.200 22.930 1.00 83.38 213 VAL A N 1
ATOM 1712 C CA . VAL A 1 213 ? 1.669 -11.963 22.717 1.00 83.38 213 VAL A CA 1
ATOM 1713 C C . VAL A 1 213 ? 2.615 -10.888 22.210 1.00 83.38 213 VAL A C 1
ATOM 1715 O O . VAL A 1 213 ? 3.663 -10.641 22.806 1.00 83.38 213 VAL A O 1
ATOM 1718 N N . PHE A 1 214 ? 2.229 -10.195 21.150 1.00 85.38 214 PHE A N 1
ATOM 1719 C CA . PHE A 1 214 ? 2.965 -9.046 20.659 1.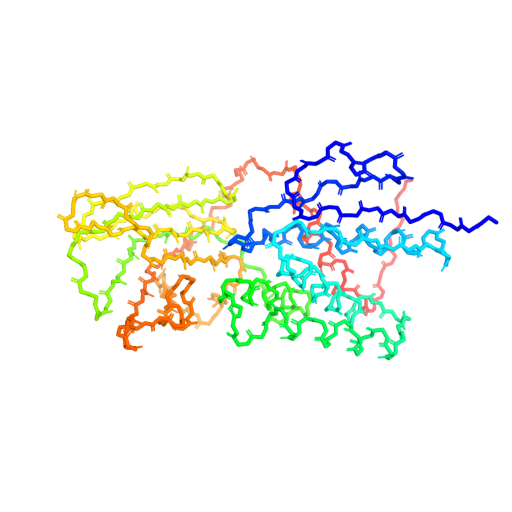00 85.38 214 PHE A CA 1
ATOM 1720 C C . PHE A 1 214 ? 2.002 -7.931 20.254 1.00 85.38 214 PHE A C 1
ATOM 1722 O O . PHE A 1 214 ? 0.909 -8.167 19.747 1.00 85.38 214 PHE A O 1
ATOM 1729 N N . THR A 1 215 ? 2.404 -6.689 20.507 1.00 88.75 215 THR A N 1
ATOM 1730 C CA . THR A 1 215 ? 1.598 -5.510 20.196 1.00 88.75 215 THR A CA 1
ATOM 1731 C C . THR A 1 215 ? 2.134 -4.798 18.962 1.00 88.75 215 THR A C 1
ATOM 1733 O O . THR A 1 215 ? 3.350 -4.628 18.803 1.00 88.75 215 THR A O 1
ATOM 1736 N N . LEU A 1 216 ? 1.216 -4.382 18.093 1.00 92.06 216 LEU A N 1
ATOM 1737 C CA . LEU A 1 216 ? 1.462 -3.464 16.987 1.00 92.06 216 LEU A CA 1
ATOM 1738 C C . LEU A 1 216 ? 0.691 -2.176 17.271 1.00 92.06 216 LEU A C 1
ATOM 1740 O O . LEU A 1 216 ? -0.532 -2.193 17.373 1.00 92.06 216 LEU A O 1
ATOM 1744 N N . GLN A 1 217 ? 1.404 -1.068 17.425 1.00 93.50 217 GLN A N 1
ATOM 1745 C CA . GLN A 1 217 ? 0.824 0.213 17.809 1.00 93.50 217 GLN A CA 1
ATOM 1746 C C . GLN A 1 217 ? 0.975 1.216 16.671 1.00 93.50 217 GLN A C 1
ATOM 1748 O O . GLN A 1 217 ? 2.036 1.289 16.062 1.00 93.50 217 GLN A O 1
ATOM 1753 N N . PHE A 1 218 ? -0.076 1.997 16.435 1.00 95.69 218 PHE A N 1
ATOM 1754 C CA . PHE A 1 218 ? -0.068 3.125 15.513 1.00 95.69 218 PHE A CA 1
ATOM 1755 C C . PHE A 1 218 ? -0.488 4.397 16.230 1.00 95.69 218 PHE A C 1
ATOM 1757 O O . PHE A 1 218 ? -1.512 4.434 16.927 1.00 95.69 218 PHE A O 1
ATOM 1764 N N . HIS A 1 219 ? 0.296 5.446 16.030 1.00 95.00 219 HIS A N 1
ATOM 1765 C CA . HIS A 1 219 ? -0.051 6.799 16.430 1.00 95.00 219 HIS A CA 1
ATOM 1766 C C . HIS A 1 219 ? -0.956 7.457 15.387 1.00 95.00 219 HIS A C 1
ATOM 1768 O O . HIS A 1 219 ? -1.116 6.971 14.267 1.00 95.00 219 HIS A O 1
ATOM 1774 N N . LYS A 1 220 ? -1.594 8.568 15.761 1.00 94.31 220 LYS A N 1
ATOM 1775 C CA . LYS A 1 220 ? -2.483 9.340 14.882 1.00 94.31 220 LYS A CA 1
ATOM 1776 C C . LYS A 1 220 ? -1.876 9.610 13.500 1.00 94.31 220 LYS A C 1
ATOM 1778 O O . LYS A 1 220 ? -2.571 9.450 12.503 1.00 94.31 220 LYS A O 1
ATOM 1783 N N . ASP A 1 221 ? -0.625 10.048 13.452 1.00 94.69 221 ASP A N 1
ATOM 1784 C CA . ASP A 1 221 ? 0.132 10.384 12.241 1.00 94.69 221 ASP A CA 1
ATOM 1785 C C . ASP A 1 221 ? 0.459 9.161 11.368 1.00 94.69 221 ASP A C 1
ATOM 1787 O O . ASP A 1 221 ? 0.826 9.305 10.204 1.00 94.69 221 ASP A O 1
ATOM 1791 N N . GLU A 1 222 ? 0.232 7.955 11.888 1.00 95.81 222 GLU A N 1
ATOM 1792 C CA . GLU A 1 222 ? 0.381 6.686 11.181 1.00 95.81 222 GLU A CA 1
ATOM 1793 C C . GLU A 1 222 ? -0.960 6.082 10.721 1.00 95.81 222 GLU A C 1
ATOM 1795 O O . GLU A 1 222 ? -0.991 4.992 10.135 1.00 95.81 222 GLU A O 1
ATOM 1800 N N . LEU A 1 223 ? -2.075 6.774 10.968 1.00 96.38 223 LEU A N 1
ATOM 1801 C CA . LEU A 1 223 ? -3.421 6.335 10.612 1.00 96.38 223 LEU A CA 1
ATOM 1802 C C . LEU A 1 223 ? -3.957 7.129 9.421 1.00 96.38 223 LEU A C 1
ATOM 1804 O O . LEU A 1 223 ? -4.089 8.355 9.454 1.00 96.38 223 LEU A O 1
ATOM 1808 N N . ASP A 1 224 ? -4.333 6.410 8.368 1.00 96.56 224 ASP A N 1
ATOM 1809 C CA . ASP A 1 224 ? -4.945 6.999 7.182 1.00 96.56 224 ASP A CA 1
ATOM 1810 C C . ASP A 1 224 ? -6.240 7.735 7.556 1.00 96.56 224 ASP A C 1
ATOM 1812 O O . ASP A 1 224 ? -6.914 7.388 8.530 1.00 96.56 224 ASP A O 1
ATOM 1816 N N . VAL A 1 225 ? -6.638 8.707 6.731 1.00 93.81 225 VAL A N 1
ATOM 1817 C CA . VAL A 1 225 ? -7.751 9.660 6.967 1.00 93.81 225 VAL A CA 1
ATOM 1818 C C . VAL A 1 225 ? -7.429 10.743 7.993 1.00 93.81 225 VAL A C 1
ATOM 1820 O O . VAL A 1 225 ? -7.693 11.908 7.715 1.00 93.81 225 VAL A O 1
ATOM 1823 N N . ILE A 1 226 ? -6.880 10.390 9.159 1.00 93.25 226 ILE A N 1
ATOM 1824 C CA . ILE A 1 226 ? -6.762 11.330 10.288 1.00 93.25 226 ILE A CA 1
ATOM 1825 C C . ILE A 1 226 ? -5.356 11.870 10.520 1.00 93.25 226 ILE A C 1
ATOM 1827 O O . ILE A 1 226 ? -5.230 12.797 11.320 1.00 93.25 226 ILE A O 1
ATOM 1831 N N . PHE A 1 227 ? -4.323 11.340 9.863 1.00 92.62 227 PHE A N 1
ATOM 1832 C CA . PHE A 1 227 ? -2.917 11.693 10.107 1.00 92.62 227 PHE A CA 1
ATOM 1833 C C . PHE A 1 227 ? -2.631 13.201 10.128 1.00 92.62 227 PHE A C 1
ATOM 1835 O O . PHE A 1 227 ? -1.945 13.672 11.028 1.00 92.62 227 PHE A O 1
ATOM 1842 N N . ASN A 1 228 ? -3.237 13.973 9.224 1.00 88.94 228 ASN A N 1
ATOM 1843 C CA . ASN A 1 228 ? -3.081 15.430 9.133 1.00 88.94 228 ASN A CA 1
ATOM 1844 C C . ASN A 1 228 ? -4.278 16.231 9.697 1.00 88.94 228 ASN A C 1
ATOM 1846 O O . ASN A 1 228 ? -4.343 17.447 9.546 1.00 88.94 228 ASN A O 1
ATOM 1850 N N . GLY A 1 229 ? -5.250 15.564 10.329 1.00 85.44 229 GLY A N 1
ATOM 1851 C CA . GLY A 1 229 ? -6.478 16.195 10.831 1.00 85.44 229 GLY A CA 1
ATOM 1852 C C . GLY A 1 229 ? -6.352 16.812 12.232 1.00 85.44 229 GLY A C 1
ATOM 1853 O O . GLY A 1 229 ? -5.328 16.683 12.896 1.00 85.44 229 GLY A O 1
ATOM 1854 N N . LYS A 1 230 ? -7.443 17.393 12.746 1.00 83.12 230 LYS A N 1
ATOM 1855 C CA . LYS A 1 230 ? -7.511 18.011 14.093 1.00 83.12 230 LYS A CA 1
ATOM 1856 C C . LYS A 1 230 ? -7.703 17.023 15.257 1.00 83.12 230 LYS A C 1
ATOM 1858 O O . LYS A 1 230 ? -7.782 17.441 16.407 1.00 83.12 230 LYS A O 1
ATOM 1863 N N . THR A 1 231 ? -7.821 15.724 14.976 1.00 81.56 231 THR A N 1
ATOM 1864 C CA . THR A 1 231 ? -7.957 14.673 16.000 1.00 81.56 231 THR A CA 1
ATOM 1865 C C . THR A 1 231 ? -6.818 14.743 17.020 1.00 81.56 231 THR A C 1
ATOM 1867 O O . THR A 1 231 ? -5.701 15.086 16.640 1.00 81.56 231 THR A O 1
ATOM 1870 N N . ALA A 1 232 ? -7.085 14.376 18.278 1.00 79.25 232 ALA A N 1
ATOM 1871 C CA . ALA A 1 232 ? -6.121 14.429 19.378 1.00 79.25 232 ALA A CA 1
ATOM 1872 C C . ALA A 1 232 ? -4.760 13.808 19.014 1.00 79.25 232 ALA A C 1
ATOM 1874 O O . ALA A 1 232 ? -4.691 12.648 18.604 1.00 79.25 232 ALA A O 1
ATOM 1875 N N . PHE A 1 233 ? -3.679 14.570 19.212 1.00 79.00 233 PHE A N 1
ATOM 1876 C CA . PHE A 1 233 ? -2.308 14.158 18.880 1.00 79.00 233 PHE A CA 1
ATOM 1877 C C . PHE A 1 233 ? -1.877 12.860 19.573 1.00 79.00 233 PHE A C 1
ATOM 1879 O O . PHE A 1 233 ? -1.148 12.062 18.995 1.00 79.00 233 PHE A O 1
ATOM 1886 N N . HIS A 1 234 ? -2.379 12.610 20.783 1.00 86.19 234 HIS A N 1
ATOM 1887 C CA . HIS A 1 234 ? -2.040 11.425 21.570 1.00 86.19 234 HIS A CA 1
ATOM 1888 C C . HIS A 1 234 ? -2.944 10.212 21.303 1.00 86.19 234 HIS A C 1
ATOM 1890 O O . HIS A 1 234 ? -2.881 9.241 22.065 1.00 86.19 234 HIS A O 1
ATOM 1896 N N . LEU A 1 235 ? -3.803 10.253 20.275 1.00 89.88 235 LEU A N 1
ATOM 1897 C CA . LEU A 1 235 ? -4.601 9.095 19.871 1.00 89.88 235 LEU A CA 1
ATOM 1898 C C . LEU A 1 235 ? -3.677 7.950 19.452 1.00 89.88 235 LEU A C 1
ATOM 1900 O O . LEU A 1 235 ? -2.752 8.142 18.660 1.00 89.88 235 LEU A O 1
ATOM 1904 N N . ARG A 1 236 ? -3.953 6.754 19.979 1.00 92.50 236 ARG A N 1
ATOM 1905 C CA . ARG A 1 236 ? -3.210 5.532 19.657 1.00 92.50 236 ARG A CA 1
ATOM 1906 C C . ARG A 1 236 ? -4.157 4.364 19.430 1.00 92.50 236 ARG A C 1
ATOM 1908 O O . ARG A 1 236 ? -5.158 4.228 20.136 1.00 92.50 236 ARG A O 1
ATOM 1915 N N . VAL A 1 237 ? -3.807 3.520 18.468 1.00 93.69 237 VAL A N 1
ATOM 1916 C CA . VAL A 1 237 ? -4.492 2.261 18.168 1.00 93.69 237 VAL A CA 1
ATOM 1917 C C . VAL A 1 237 ? -3.494 1.134 18.372 1.00 93.69 237 VAL A C 1
ATOM 1919 O O . VAL A 1 237 ? -2.446 1.126 17.730 1.00 93.69 237 VAL A O 1
ATOM 1922 N N . THR A 1 238 ? -3.819 0.185 19.241 1.00 93.62 238 THR A N 1
ATOM 1923 C CA . THR A 1 238 ? -2.956 -0.959 19.542 1.00 93.62 238 THR A CA 1
ATOM 1924 C C . THR A 1 238 ? -3.655 -2.247 19.146 1.00 93.62 238 THR A C 1
ATOM 1926 O O . THR A 1 238 ? -4.732 -2.556 19.644 1.00 93.62 238 THR A O 1
ATOM 1929 N N . PHE A 1 239 ? -3.027 -3.011 18.265 1.00 93.31 239 PHE A N 1
ATOM 1930 C CA . PHE A 1 239 ? -3.416 -4.366 17.908 1.00 93.31 239 PHE A CA 1
ATOM 1931 C C . PHE A 1 239 ? -2.662 -5.336 18.817 1.00 93.31 239 PHE A C 1
ATOM 1933 O O . PHE A 1 239 ? -1.430 -5.345 18.827 1.00 93.31 239 PHE A O 1
ATOM 1940 N N . ILE A 1 240 ? -3.398 -6.125 19.590 1.00 91.62 240 ILE A N 1
ATOM 1941 C CA . ILE A 1 240 ? -2.876 -7.213 20.415 1.00 91.62 240 ILE A CA 1
ATOM 1942 C C . ILE A 1 240 ? -2.967 -8.479 19.571 1.00 91.62 240 ILE A C 1
ATOM 1944 O O . ILE A 1 240 ? -4.056 -8.896 19.171 1.00 91.62 240 ILE A O 1
ATOM 1948 N N . LEU A 1 241 ? -1.806 -9.040 19.257 1.00 91.12 241 LEU A N 1
ATOM 1949 C CA . LEU A 1 241 ? -1.643 -10.143 18.326 1.00 91.12 241 LEU A CA 1
ATOM 1950 C C . LEU A 1 241 ? -1.010 -11.330 19.052 1.00 91.12 241 LEU A C 1
ATOM 1952 O O . LEU A 1 241 ? -0.136 -11.148 19.903 1.00 91.12 241 LEU A O 1
ATOM 1956 N N . LEU A 1 242 ? -1.429 -12.541 18.701 1.00 88.94 242 LEU A N 1
ATOM 1957 C CA . LEU A 1 242 ? -0.856 -13.780 19.212 1.00 88.94 242 LEU A CA 1
ATOM 1958 C C . LEU A 1 242 ? -0.117 -14.510 18.095 1.00 88.94 242 LEU A C 1
ATOM 1960 O O . LEU A 1 242 ? -0.590 -14.584 16.960 1.00 88.94 242 LEU A O 1
ATOM 1964 N N . ASN A 1 243 ? 1.043 -15.067 18.421 1.00 84.00 243 ASN A N 1
ATOM 1965 C CA . ASN A 1 243 ? 1.771 -15.973 17.546 1.00 84.00 243 ASN A CA 1
ATOM 1966 C C . ASN A 1 243 ? 1.454 -17.423 17.932 1.00 84.00 243 ASN A C 1
ATOM 1968 O O . ASN A 1 243 ? 1.633 -17.808 19.094 1.00 84.00 243 ASN A O 1
ATOM 1972 N N . SER A 1 244 ? 1.036 -18.261 16.980 1.00 69.81 244 SER A N 1
ATOM 1973 C CA . SER A 1 244 ? 0.944 -19.695 17.254 1.00 69.81 244 SER A CA 1
ATOM 1974 C C . SER A 1 244 ? 2.344 -20.304 17.316 1.00 69.81 244 SER A C 1
ATOM 1976 O O . SER A 1 244 ? 2.933 -20.616 16.287 1.00 69.81 244 SER A O 1
ATOM 1978 N N . HIS A 1 245 ? 2.853 -20.578 18.516 1.00 58.44 245 HIS A N 1
ATOM 1979 C CA . HIS A 1 245 ? 4.056 -21.406 18.695 1.00 58.44 245 HIS A CA 1
ATOM 1980 C C . HIS A 1 245 ? 3.824 -22.908 18.428 1.00 58.44 245 HIS A C 1
ATOM 1982 O O . HIS A 1 245 ? 4.656 -23.735 18.787 1.00 58.44 245 HIS A O 1
ATOM 1988 N N . SER A 1 246 ? 2.710 -23.307 17.806 1.00 45.31 246 SER A N 1
ATOM 1989 C CA . SER A 1 246 ? 2.504 -24.714 17.470 1.00 45.31 246 SER A CA 1
ATOM 1990 C C . SER A 1 246 ? 3.146 -25.019 16.125 1.00 45.31 246 SER A C 1
ATOM 1992 O O . SER A 1 246 ? 2.673 -24.566 15.086 1.00 45.31 246 SER A O 1
ATOM 1994 N N . SER A 1 247 ? 4.183 -25.851 16.161 1.00 36.62 247 SER A N 1
ATOM 1995 C CA . SER A 1 247 ? 4.859 -26.528 15.049 1.00 36.62 247 SER A CA 1
ATOM 1996 C C . SER A 1 247 ? 3.942 -27.435 14.209 1.00 36.62 247 SER A C 1
ATOM 1998 O O . SER A 1 247 ? 4.383 -28.438 13.653 1.00 36.62 247 SER A O 1
ATOM 2000 N N . LYS A 1 248 ? 2.650 -27.121 14.101 1.00 35.47 248 LYS A N 1
ATOM 2001 C CA . LYS A 1 248 ? 1.758 -27.712 13.117 1.00 35.47 248 LYS A CA 1
ATOM 2002 C C . LYS A 1 248 ? 1.814 -26.822 11.893 1.00 35.47 248 LYS A C 1
ATOM 2004 O O . LYS A 1 248 ? 1.119 -25.815 11.802 1.00 35.47 248 LYS A O 1
ATOM 2009 N N . ILE A 1 249 ? 2.658 -27.231 10.951 1.00 38.44 249 ILE A N 1
ATOM 2010 C CA . ILE A 1 249 ? 2.545 -26.876 9.540 1.00 38.44 249 ILE A CA 1
ATOM 2011 C C . ILE A 1 249 ? 1.111 -27.225 9.136 1.00 38.44 249 ILE A C 1
ATOM 2013 O O . ILE A 1 249 ? 0.808 -28.353 8.749 1.00 38.44 249 ILE A O 1
ATOM 2017 N N . MET A 1 250 ? 0.187 -26.278 9.288 1.00 32.56 250 MET A N 1
ATOM 2018 C CA . MET A 1 250 ? -1.115 -26.391 8.670 1.00 32.56 250 MET A CA 1
ATOM 2019 C C . MET A 1 250 ? -0.858 -26.088 7.201 1.00 32.56 250 MET A C 1
ATOM 2021 O O . MET A 1 250 ? -0.820 -24.938 6.766 1.00 32.56 250 MET A O 1
ATOM 2025 N N . CYS A 1 251 ? -0.597 -27.158 6.455 1.00 32.38 251 CYS A N 1
ATOM 2026 C CA . CYS A 1 251 ? -0.636 -27.205 5.005 1.00 32.38 251 CYS A CA 1
ATOM 2027 C C . CYS A 1 251 ? -2.086 -26.920 4.560 1.00 32.38 251 CYS A C 1
ATOM 2029 O O . CYS A 1 251 ? -2.798 -27.786 4.062 1.00 32.38 251 CYS A O 1
ATOM 2031 N N . GLN A 1 252 ? -2.579 -25.705 4.806 1.00 32.88 252 GLN A N 1
ATOM 2032 C CA . GLN A 1 252 ? -3.788 -25.213 4.171 1.00 32.88 252 GLN A CA 1
ATOM 2033 C C . GLN A 1 252 ? -3.400 -24.835 2.748 1.00 32.88 252 GLN A C 1
ATOM 2035 O O . GLN A 1 252 ? -2.727 -23.834 2.506 1.00 32.88 252 GLN A O 1
ATOM 2040 N N . LYS A 1 253 ? -3.780 -25.726 1.828 1.00 31.41 253 LYS A N 1
ATOM 2041 C CA . LYS A 1 253 ? -3.813 -25.560 0.374 1.00 31.41 253 LYS A CA 1
ATOM 2042 C C . LYS A 1 253 ? -4.088 -24.108 -0.035 1.00 31.41 253 LYS A C 1
ATOM 2044 O O . LYS A 1 253 ? -5.237 -23.734 -0.182 1.00 31.41 253 LYS A O 1
ATOM 2049 N N . PHE A 1 254 ? -3.036 -23.330 -0.260 1.00 31.30 254 PHE A N 1
ATOM 2050 C CA . PHE A 1 254 ? -2.984 -22.217 -1.214 1.00 31.30 254 PHE A CA 1
ATOM 2051 C C . PHE A 1 254 ? -1.528 -22.046 -1.675 1.00 31.30 254 PHE A C 1
ATOM 2053 O O . PHE A 1 254 ? -0.928 -20.975 -1.628 1.00 31.30 254 PHE A O 1
ATOM 2060 N N . PHE A 1 255 ? -0.948 -23.160 -2.122 1.00 32.75 255 PHE A N 1
ATOM 2061 C CA . PHE A 1 255 ? 0.044 -23.144 -3.187 1.00 32.75 255 PHE A CA 1
ATOM 2062 C C . PHE A 1 255 ? -0.744 -23.018 -4.485 1.00 32.75 255 PHE A C 1
ATOM 2064 O O . PHE A 1 255 ? -1.417 -23.965 -4.866 1.00 32.75 255 PHE A O 1
ATOM 2071 N N . LEU A 1 256 ? -0.740 -21.824 -5.066 1.00 29.86 256 LEU A N 1
ATOM 2072 C CA . LEU A 1 256 ? -0.835 -21.521 -6.498 1.00 29.86 256 LEU A CA 1
ATOM 2073 C C . LEU A 1 256 ? -0.877 -19.988 -6.570 1.00 29.86 256 LEU A C 1
ATOM 2075 O O . LEU A 1 256 ? -1.940 -19.392 -6.447 1.00 29.86 256 LEU A O 1
ATOM 2079 N N . LEU A 1 257 ? 0.327 -19.397 -6.640 1.00 33.47 257 LEU A N 1
ATOM 2080 C CA . LEU A 1 257 ? 0.729 -17.977 -6.796 1.00 33.47 257 LEU A CA 1
ATOM 2081 C C . LEU A 1 257 ? 1.707 -17.467 -5.716 1.00 33.47 257 LEU A C 1
ATOM 2083 O O . LEU A 1 257 ? 2.423 -16.506 -5.968 1.00 33.47 257 LEU A O 1
ATOM 2087 N N . GLY A 1 258 ? 1.817 -18.128 -4.556 1.00 31.34 258 GLY A N 1
ATOM 2088 C CA . GLY A 1 258 ? 2.719 -17.708 -3.465 1.00 31.34 258 GLY A CA 1
ATOM 2089 C C . GLY A 1 258 ? 4.134 -18.312 -3.464 1.00 31.34 258 GLY A C 1
ATOM 2090 O O . GLY A 1 258 ? 5.021 -17.758 -2.818 1.00 31.34 258 GLY A O 1
ATOM 2091 N N . SER A 1 259 ? 4.383 -19.411 -4.188 1.00 34.12 259 SER A N 1
ATOM 2092 C CA . SER A 1 259 ? 5.716 -20.046 -4.261 1.00 34.12 259 SER A CA 1
ATOM 2093 C C . SER A 1 259 ? 6.739 -19.189 -5.009 1.00 34.12 259 SER A C 1
ATOM 2095 O O . SER A 1 259 ? 7.911 -19.156 -4.656 1.00 34.12 259 SER A O 1
ATOM 2097 N N . VAL A 1 260 ? 6.271 -18.373 -5.953 1.00 38.69 260 VAL A N 1
ATOM 2098 C CA . VAL A 1 260 ? 7.093 -17.461 -6.761 1.00 38.69 260 VAL A CA 1
ATOM 2099 C C . VAL A 1 260 ? 7.667 -16.299 -5.933 1.00 38.69 260 VAL A C 1
ATOM 2101 O O . VAL A 1 260 ? 8.470 -15.537 -6.445 1.00 38.69 260 VAL A O 1
ATOM 2104 N N . PHE A 1 261 ? 7.284 -16.109 -4.665 1.00 35.34 261 PHE A N 1
ATOM 2105 C CA . PHE A 1 261 ? 7.820 -15.012 -3.845 1.00 35.34 261 PHE A CA 1
ATOM 2106 C C . PHE A 1 261 ? 8.874 -15.492 -2.838 1.00 35.34 261 PHE A C 1
ATOM 2108 O O . PHE A 1 261 ? 9.956 -14.917 -2.756 1.00 35.34 261 PHE A O 1
ATOM 2115 N N . THR A 1 262 ? 8.612 -16.587 -2.117 1.00 35.47 262 THR A N 1
ATOM 2116 C CA . THR A 1 262 ? 9.558 -17.161 -1.139 1.00 35.47 262 THR A CA 1
ATOM 2117 C C . THR A 1 262 ? 10.694 -17.958 -1.774 1.00 35.47 262 THR A C 1
ATOM 2119 O O . THR A 1 262 ? 11.808 -17.935 -1.259 1.00 35.47 262 THR A O 1
ATOM 2122 N N . GLU A 1 263 ? 10.442 -18.640 -2.890 1.00 33.34 263 GLU A N 1
ATOM 2123 C CA . GLU A 1 263 ? 11.475 -19.378 -3.628 1.00 33.34 263 GLU A CA 1
ATOM 2124 C C . GLU A 1 263 ? 12.353 -18.402 -4.436 1.00 33.34 263 GLU A C 1
ATOM 2126 O O . GLU A 1 263 ? 13.567 -18.553 -4.487 1.00 33.34 263 GLU A O 1
ATOM 2131 N N . TRP A 1 264 ? 11.775 -17.291 -4.915 1.00 35.50 264 TRP A N 1
ATOM 2132 C CA . TRP A 1 264 ? 12.509 -16.235 -5.625 1.00 35.50 264 TRP A CA 1
ATOM 2133 C C . TRP A 1 264 ? 13.382 -15.348 -4.734 1.00 35.50 264 TRP A C 1
ATOM 2135 O O . TRP A 1 264 ? 14.481 -14.996 -5.147 1.00 35.50 264 TRP A O 1
ATOM 2145 N N . MET A 1 265 ? 12.948 -14.993 -3.517 1.00 31.25 265 MET A N 1
ATOM 2146 C CA . MET A 1 265 ? 13.835 -14.281 -2.581 1.00 31.25 265 MET A CA 1
ATOM 2147 C C . MET A 1 265 ? 14.976 -15.170 -2.073 1.00 31.25 265 MET A C 1
ATOM 2149 O O . MET A 1 265 ? 16.049 -14.658 -1.766 1.00 31.25 265 MET A O 1
ATOM 2153 N N . ARG A 1 266 ? 14.782 -16.497 -2.013 1.00 29.11 266 ARG A N 1
ATOM 2154 C CA . ARG A 1 266 ? 15.881 -17.438 -1.744 1.00 29.11 266 ARG A CA 1
ATOM 2155 C C . ARG A 1 266 ? 16.891 -17.491 -2.893 1.00 29.11 266 ARG A C 1
ATOM 2157 O O . ARG A 1 266 ? 18.079 -17.564 -2.608 1.00 29.11 266 ARG A O 1
ATOM 2164 N N . CYS A 1 267 ? 16.452 -17.389 -4.149 1.00 28.23 267 CYS A N 1
ATOM 2165 C CA . CYS A 1 267 ? 17.357 -17.357 -5.304 1.00 28.23 267 CYS A CA 1
ATOM 2166 C C . CYS A 1 267 ? 18.230 -16.090 -5.393 1.00 28.23 267 CYS A C 1
ATOM 2168 O O . CYS A 1 267 ? 19.314 -16.172 -5.953 1.00 28.23 267 CYS A O 1
ATOM 2170 N N . TYR A 1 268 ? 17.822 -14.949 -4.822 1.00 29.75 268 TYR A N 1
ATOM 2171 C CA . TYR A 1 268 ? 18.613 -13.701 -4.862 1.00 29.75 268 TYR A CA 1
ATOM 2172 C C . TYR A 1 268 ? 19.525 -13.470 -3.645 1.00 29.75 268 TYR A C 1
ATOM 2174 O O . TYR A 1 268 ? 20.380 -12.594 -3.682 1.00 29.75 268 TYR A O 1
ATOM 2182 N N . LEU A 1 269 ? 19.375 -14.250 -2.570 1.00 27.20 269 LEU A N 1
ATOM 2183 C CA . LEU A 1 269 ? 20.242 -14.179 -1.381 1.00 27.20 269 LEU A CA 1
ATOM 2184 C C . LEU A 1 269 ? 21.306 -15.290 -1.351 1.00 27.20 269 LEU A C 1
ATOM 2186 O O . LEU A 1 269 ? 21.966 -15.473 -0.332 1.00 27.20 269 LEU A O 1
ATOM 2190 N N . CYS A 1 270 ? 21.461 -16.037 -2.447 1.00 23.81 270 CYS A N 1
ATOM 2191 C CA . CYS A 1 270 ? 22.391 -17.158 -2.557 1.00 23.81 270 CYS A CA 1
ATOM 2192 C C . CYS A 1 270 ? 23.194 -17.102 -3.866 1.00 23.81 270 CYS A C 1
ATOM 2194 O O . CYS A 1 270 ? 23.306 -18.091 -4.582 1.00 23.81 270 CYS A O 1
ATOM 2196 N N . THR A 1 271 ? 23.733 -15.932 -4.198 1.00 27.03 271 THR A N 1
ATOM 2197 C CA . THR A 1 271 ? 24.802 -15.806 -5.197 1.00 27.03 271 THR A CA 1
ATOM 2198 C C . THR A 1 271 ? 26.025 -15.193 -4.539 1.00 27.03 271 THR A C 1
ATOM 2200 O O . THR A 1 271 ? 26.447 -14.105 -4.897 1.00 27.03 271 THR A O 1
ATOM 2203 N N . ASP A 1 272 ? 26.551 -15.905 -3.550 1.00 30.52 272 ASP A N 1
ATOM 2204 C CA . ASP A 1 272 ? 27.983 -15.975 -3.301 1.00 30.52 272 ASP A CA 1
ATOM 2205 C C . ASP A 1 272 ? 28.290 -17.459 -3.050 1.00 30.52 272 ASP A C 1
ATOM 2207 O O . ASP A 1 272 ? 27.731 -18.078 -2.148 1.00 30.52 272 ASP A O 1
ATOM 2211 N N . GLU A 1 273 ? 29.132 -18.005 -3.928 1.00 25.78 273 GLU A N 1
ATOM 2212 C CA . GLU A 1 273 ? 29.735 -19.347 -3.925 1.00 25.78 273 GLU A CA 1
ATOM 2213 C C . GLU A 1 273 ? 28.880 -20.568 -4.357 1.00 25.78 273 GLU A C 1
ATOM 2215 O O . GLU A 1 273 ? 28.010 -21.068 -3.655 1.00 25.78 273 GLU A O 1
ATOM 2220 N N . LEU A 1 274 ? 29.236 -21.090 -5.545 1.00 25.95 274 LEU A N 1
ATOM 2221 C CA . LEU A 1 274 ? 29.275 -22.509 -5.948 1.00 25.95 274 LEU A CA 1
ATOM 2222 C C . LEU A 1 274 ? 28.131 -23.437 -5.492 1.00 25.95 274 LEU A C 1
ATOM 2224 O O . LEU A 1 274 ? 28.199 -23.990 -4.402 1.00 25.95 274 LEU A O 1
ATOM 2228 N N . THR A 1 275 ? 27.237 -23.841 -6.408 1.00 21.64 275 THR A N 1
ATOM 2229 C CA . THR A 1 275 ? 27.087 -25.275 -6.763 1.00 21.64 275 THR A CA 1
ATOM 2230 C C . THR A 1 275 ? 26.251 -25.493 -8.030 1.00 21.64 275 THR A C 1
ATOM 2232 O O . THR A 1 275 ? 25.099 -25.086 -8.138 1.00 21.64 275 THR A O 1
ATOM 2235 N N . THR A 1 276 ? 26.859 -26.201 -8.976 1.00 22.12 276 THR A N 1
ATOM 2236 C CA . THR A 1 276 ? 26.263 -26.905 -10.114 1.00 22.12 276 THR A CA 1
ATOM 2237 C C . THR A 1 276 ? 25.064 -27.767 -9.714 1.00 22.12 276 THR A C 1
ATOM 2239 O O . THR A 1 276 ? 25.216 -28.597 -8.825 1.00 22.12 276 THR A O 1
ATOM 2242 N N . PHE A 1 277 ? 23.952 -27.700 -10.457 1.00 20.39 277 PHE A N 1
ATOM 2243 C CA . PHE A 1 277 ? 23.043 -28.841 -10.636 1.00 20.39 277 PHE A CA 1
ATOM 2244 C C . PHE A 1 277 ? 22.470 -28.867 -12.062 1.00 20.39 277 PHE A C 1
ATOM 2246 O O . PHE A 1 277 ? 21.743 -27.971 -12.479 1.00 20.39 277 PHE A O 1
ATOM 2253 N N . PHE A 1 278 ? 22.823 -29.924 -12.798 1.00 22.31 278 PHE A N 1
ATOM 2254 C CA . PHE A 1 278 ? 22.114 -30.410 -13.983 1.00 22.31 278 PHE A CA 1
ATOM 2255 C C . PHE A 1 278 ? 20.825 -31.102 -13.550 1.00 22.31 278 PHE A C 1
ATOM 2257 O O . PHE A 1 278 ? 20.904 -31.903 -12.627 1.00 22.31 278 PHE A O 1
ATOM 2264 N N . PHE A 1 279 ? 19.719 -30.916 -14.277 1.00 21.16 279 PHE A N 1
ATOM 2265 C CA . PHE A 1 279 ? 18.699 -31.956 -14.468 1.00 21.16 279 PHE A CA 1
ATOM 2266 C C . PHE A 1 279 ? 17.877 -31.699 -15.744 1.00 21.16 279 PHE A C 1
ATOM 2268 O O . PHE A 1 279 ? 17.237 -30.656 -15.843 1.00 21.16 279 PHE A O 1
ATOM 2275 N N . GLY A 1 280 ? 17.879 -32.699 -16.640 1.00 28.03 280 GLY A N 1
ATOM 2276 C CA . GLY A 1 280 ? 16.830 -33.017 -17.627 1.00 28.03 280 GLY A CA 1
ATOM 2277 C C . GLY A 1 280 ? 16.682 -32.101 -18.827 1.00 28.03 280 GLY A C 1
ATOM 2278 O O . GLY A 1 280 ? 15.750 -31.273 -18.784 1.00 28.03 280 GLY A O 1
#